Protein AF-A0A9W4IYA4-F1 (afdb_monomer_lite)

pLDDT: mean 79.07, std 20.48, range [28.55, 98.0]

Secondary structure (DSSP, 8-state):
--PPPHHHHHHH----HHHHHHHHHSHHHHHHHT-TTEEEE--GGGS--TTT-TTHIIIIIT-STTS-SEEEEEEETT---S--SSS--------TTSPPSEEEEEEE-GGGEEETTEE-HHHHHHHHHHHHHHHHHHHHHHHS-TTS--------------S--BSSEEEEEEEEEEEEETTTTEEEEEEEEEP---

Sequence (198 aa):
MLRFSFSQLVKMHKPPQNTIDYFRSTPWTREILENNGYQIIPFFSRHLNEHTGENRFFAQTVNSKTTIPHLLALQLKDLKPPGLDSRPCRFVSQNPAAPHSLICLVSLGRGLDSHPSIVHGGFQGVLFDEIMRNLILLNHNSTCESGRGDIHFTVNMNVSYASPVTTPGVFLLRSQLTKREGGSGLHKLKFWIVKTGF

Organism: NCBI:txid1612424

Radius of gyration: 16.95 Å; chains: 1; bounding box: 45×36×46 Å

Structure (mmCIF, N/CA/C/O backbone):
data_AF-A0A9W4IYA4-F1
#
_entry.id   AF-A0A9W4IYA4-F1
#
loop_
_atom_site.group_PDB
_atom_site.id
_atom_site.type_symbol
_atom_site.label_atom_id
_atom_site.label_alt_id
_atom_site.label_comp_id
_atom_site.label_asym_id
_atom_site.label_entity_id
_atom_site.label_seq_id
_atom_site.pdbx_PDB_ins_code
_atom_site.Cartn_x
_atom_site.Cartn_y
_atom_site.Cartn_z
_atom_site.occupancy
_atom_site.B_iso_or_equiv
_atom_site.auth_seq_id
_atom_site.auth_comp_id
_atom_site.auth_asym_id
_atom_site.auth_atom_id
_atom_site.pdbx_PDB_model_num
ATOM 1 N N . MET A 1 1 ? 27.214 3.847 -8.310 1.00 40.28 1 MET A N 1
ATOM 2 C CA . MET A 1 1 ? 26.012 4.081 -7.480 1.00 40.28 1 MET A CA 1
ATOM 3 C C . MET A 1 1 ? 25.380 2.719 -7.228 1.00 40.28 1 MET A C 1
ATOM 5 O O . MET A 1 1 ? 24.916 2.113 -8.186 1.00 40.28 1 MET A O 1
ATOM 9 N N . LEU A 1 2 ? 25.493 2.177 -6.011 1.00 36.59 2 LEU A N 1
ATOM 10 C CA . LEU A 1 2 ? 24.967 0.847 -5.678 1.00 36.59 2 LEU A CA 1
ATOM 11 C C . LEU A 1 2 ? 23.437 0.901 -5.753 1.00 36.59 2 LEU A C 1
ATOM 13 O O . LEU A 1 2 ? 22.792 1.574 -4.954 1.00 36.59 2 LEU A O 1
ATOM 17 N N . ARG A 1 3 ? 22.877 0.272 -6.786 1.00 52.16 3 ARG A N 1
ATOM 18 C CA . ARG A 1 3 ? 21.434 0.166 -7.003 1.00 52.16 3 ARG A CA 1
ATOM 19 C C . ARG A 1 3 ? 20.977 -1.136 -6.363 1.00 52.16 3 ARG A C 1
ATOM 21 O O . ARG A 1 3 ? 21.467 -2.193 -6.749 1.00 52.16 3 ARG A O 1
ATOM 28 N N . PHE A 1 4 ? 20.086 -1.052 -5.381 1.00 51.53 4 PHE A N 1
ATOM 29 C CA . PHE A 1 4 ? 19.493 -2.245 -4.796 1.00 51.53 4 PHE A CA 1
ATOM 30 C C . PHE A 1 4 ? 18.416 -2.777 -5.733 1.00 51.53 4 PHE A C 1
ATOM 32 O O . PHE A 1 4 ? 17.411 -2.104 -5.964 1.00 51.53 4 PHE A O 1
ATOM 39 N N . SER A 1 5 ? 18.612 -3.980 -6.268 1.00 62.28 5 SER A N 1
ATOM 40 C CA . SER A 1 5 ? 17.543 -4.663 -6.990 1.00 62.28 5 SER A CA 1
ATOM 41 C C . SER A 1 5 ? 16.422 -5.023 -6.010 1.00 62.28 5 SER A C 1
ATOM 43 O O . SER A 1 5 ? 16.652 -5.278 -4.824 1.00 62.28 5 SER A O 1
ATOM 45 N N . PHE A 1 6 ? 15.181 -5.096 -6.484 1.00 65.62 6 PHE A N 1
ATOM 46 C CA . PHE A 1 6 ? 14.065 -5.505 -5.626 1.00 65.62 6 PHE A CA 1
ATOM 47 C C . PHE A 1 6 ? 14.261 -6.932 -5.065 1.00 65.62 6 PHE A C 1
ATOM 49 O O . PHE A 1 6 ? 13.894 -7.199 -3.922 1.00 65.62 6 PHE A O 1
ATOM 56 N N . SER A 1 7 ? 14.955 -7.822 -5.788 1.00 64.81 7 SER A N 1
ATOM 57 C CA . SER A 1 7 ? 15.369 -9.132 -5.262 1.00 64.81 7 SER A CA 1
ATOM 58 C C . SER A 1 7 ? 16.347 -9.039 -4.082 1.00 64.81 7 SER A C 1
ATOM 60 O O . SER A 1 7 ? 16.256 -9.840 -3.152 1.00 64.81 7 SER A O 1
ATOM 62 N N . GLN A 1 8 ? 17.250 -8.053 -4.064 1.00 67.56 8 GLN A N 1
ATOM 63 C CA . GLN A 1 8 ? 18.087 -7.766 -2.896 1.00 67.56 8 GLN A CA 1
ATOM 64 C C . GLN A 1 8 ? 17.251 -7.195 -1.752 1.00 67.56 8 GLN A C 1
ATOM 66 O O . GLN A 1 8 ? 17.434 -7.611 -0.612 1.00 67.56 8 GLN A O 1
ATOM 71 N N . LEU A 1 9 ? 16.293 -6.304 -2.032 1.00 70.12 9 LEU A N 1
ATOM 72 C CA . LEU A 1 9 ? 15.425 -5.749 -0.993 1.00 70.12 9 LEU A CA 1
ATOM 73 C C . LEU A 1 9 ? 14.625 -6.843 -0.276 1.00 70.12 9 LEU A C 1
ATOM 75 O O . LEU A 1 9 ? 14.630 -6.867 0.953 1.00 70.12 9 LEU A O 1
ATOM 79 N N . VAL A 1 10 ? 14.017 -7.775 -1.020 1.00 72.00 10 VAL A N 1
ATOM 80 C CA . VAL A 1 10 ? 13.275 -8.917 -0.451 1.00 72.00 10 VAL A CA 1
ATOM 81 C C . VAL A 1 10 ? 14.168 -9.822 0.401 1.00 72.00 10 VAL A C 1
ATOM 83 O O . VAL A 1 10 ? 13.715 -10.357 1.408 1.00 72.00 10 VAL A O 1
ATOM 86 N N . LYS A 1 11 ? 15.446 -9.981 0.037 1.00 75.06 11 LYS A N 1
ATOM 87 C CA . LYS A 1 11 ? 16.409 -10.765 0.828 1.00 75.06 11 LYS A CA 1
ATOM 88 C C . LYS A 1 11 ? 16.873 -10.040 2.092 1.00 75.06 11 LYS A C 1
ATOM 90 O O . LYS A 1 11 ? 17.085 -10.681 3.115 1.00 75.06 11 LYS A O 1
ATOM 95 N N . MET A 1 12 ? 17.064 -8.725 2.014 1.00 78.94 12 MET A N 1
ATOM 96 C CA . MET A 1 12 ? 17.624 -7.921 3.105 1.00 78.94 12 MET A CA 1
ATOM 97 C C . MET A 1 12 ? 16.581 -7.498 4.138 1.00 78.94 12 MET A C 1
ATOM 99 O O . MET A 1 12 ? 16.919 -7.307 5.303 1.00 78.94 12 MET A O 1
ATOM 103 N N . HIS A 1 13 ? 15.325 -7.337 3.725 1.00 82.00 13 HIS A N 1
ATOM 104 C CA . HIS A 1 13 ? 14.279 -6.794 4.576 1.00 82.00 13 HIS A CA 1
ATOM 105 C C . HIS A 1 13 ? 13.181 -7.813 4.815 1.00 82.00 13 HIS A C 1
ATOM 107 O O . HIS A 1 13 ? 12.672 -8.455 3.898 1.00 82.00 13 HIS A O 1
ATOM 113 N N . LYS A 1 1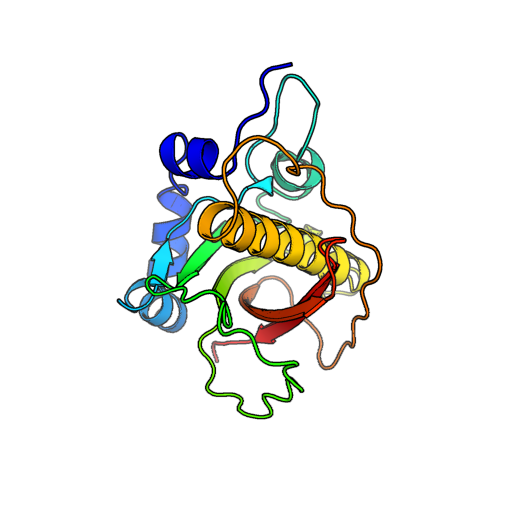4 ? 12.772 -7.913 6.077 1.00 85.69 14 LYS A N 1
ATOM 114 C CA . LYS A 1 14 ? 11.588 -8.664 6.477 1.00 85.69 14 LYS A CA 1
ATOM 115 C C . LYS A 1 14 ? 10.467 -7.685 6.800 1.00 85.69 14 LYS A C 1
ATOM 117 O O . LYS A 1 14 ? 10.742 -6.631 7.381 1.00 85.69 14 LYS A O 1
ATOM 122 N N . PRO A 1 15 ? 9.212 -8.012 6.463 1.00 88.19 15 PRO A N 1
ATOM 123 C CA . PRO A 1 15 ? 8.083 -7.220 6.920 1.00 88.19 15 PRO A CA 1
ATOM 124 C C . PRO A 1 15 ? 8.056 -7.125 8.451 1.00 88.19 15 PRO A C 1
ATOM 126 O O . PRO A 1 15 ? 8.374 -8.112 9.120 1.00 88.19 15 PRO A O 1
ATOM 129 N N . PRO A 1 16 ? 7.696 -5.963 9.025 1.00 91.94 16 PRO A N 1
ATOM 130 C CA . PRO A 1 16 ? 7.698 -5.782 10.472 1.00 91.94 16 PRO A CA 1
ATOM 131 C C . PRO A 1 16 ? 6.754 -6.762 11.179 1.00 91.94 16 PRO A C 1
ATOM 133 O O . PRO A 1 16 ? 5.574 -6.853 10.830 1.00 91.94 16 PRO A O 1
ATOM 136 N N . GLN A 1 17 ? 7.246 -7.456 12.211 1.00 94.69 17 GLN A N 1
ATOM 137 C CA . GLN A 1 17 ? 6.458 -8.463 12.933 1.00 94.69 17 GLN A CA 1
ATOM 138 C C . GLN A 1 17 ? 5.194 -7.863 13.564 1.00 94.69 17 GLN A C 1
ATOM 140 O O . GLN A 1 17 ? 4.117 -8.431 13.431 1.00 94.69 17 GLN A O 1
ATOM 145 N N . ASN A 1 18 ? 5.289 -6.654 14.125 1.00 96.19 18 ASN A N 1
ATOM 146 C CA . ASN A 1 18 ? 4.138 -5.934 14.679 1.00 96.19 18 ASN A CA 1
ATOM 147 C C . ASN A 1 18 ? 3.019 -5.681 13.647 1.00 96.19 18 ASN A C 1
ATOM 149 O O . ASN A 1 18 ? 1.848 -5.622 14.006 1.00 96.19 18 ASN A O 1
ATOM 153 N N . THR A 1 19 ? 3.364 -5.536 12.367 1.00 96.94 19 THR A N 1
ATOM 154 C CA . THR A 1 19 ? 2.406 -5.339 11.274 1.00 96.94 19 THR A CA 1
ATOM 155 C C . THR A 1 19 ? 1.745 -6.656 10.888 1.00 96.94 19 THR A C 1
ATOM 157 O O . THR A 1 19 ? 0.540 -6.687 10.645 1.00 96.94 19 THR A O 1
ATOM 160 N N . ILE A 1 20 ? 2.507 -7.752 10.887 1.00 96.94 20 ILE A N 1
ATOM 161 C CA . ILE A 1 20 ? 1.961 -9.101 10.704 1.00 96.94 20 ILE A CA 1
ATOM 162 C C . ILE A 1 20 ? 0.988 -9.425 11.843 1.00 96.94 20 ILE A C 1
ATOM 164 O O . ILE A 1 20 ? -0.131 -9.858 11.580 1.00 96.94 20 ILE A O 1
ATOM 168 N N . ASP A 1 21 ? 1.377 -9.170 13.091 1.00 97.62 21 ASP A N 1
ATOM 169 C CA . ASP A 1 21 ? 0.552 -9.455 14.267 1.00 97.62 21 ASP A CA 1
ATOM 170 C C . ASP A 1 21 ? -0.724 -8.601 14.281 1.00 97.62 21 ASP A C 1
ATOM 172 O O . ASP A 1 21 ? -1.811 -9.125 14.533 1.00 97.62 21 ASP A O 1
ATOM 176 N N . TYR A 1 22 ? -0.622 -7.318 13.908 1.00 97.19 22 TYR A N 1
ATOM 177 C CA . TYR A 1 22 ? -1.778 -6.437 13.732 1.00 97.19 22 TYR A CA 1
ATOM 178 C C . TYR A 1 22 ? -2.798 -7.032 12.752 1.00 97.19 22 TYR A C 1
ATOM 180 O O . TYR A 1 22 ? -3.966 -7.198 13.104 1.00 97.19 22 TYR A O 1
ATOM 188 N N . PHE A 1 23 ? -2.371 -7.434 11.552 1.00 96.69 23 PHE A N 1
ATOM 189 C CA . PHE A 1 23 ? -3.278 -8.039 10.572 1.00 96.69 23 PHE A CA 1
ATOM 190 C C . PHE A 1 23 ? -3.685 -9.479 10.925 1.00 96.69 23 PHE A C 1
ATOM 192 O O . PHE A 1 23 ? -4.718 -9.949 10.468 1.00 96.69 23 PHE A O 1
ATOM 199 N N . ARG A 1 24 ? -2.953 -10.198 11.776 1.00 96.81 24 ARG A N 1
ATOM 200 C CA . ARG A 1 24 ? -3.392 -11.512 12.278 1.00 96.81 24 ARG A CA 1
ATOM 201 C C . ARG A 1 24 ? -4.473 -11.394 13.360 1.00 96.81 24 ARG A C 1
ATOM 203 O O . ARG A 1 24 ? -5.240 -12.337 13.578 1.00 96.81 24 ARG A O 1
ATOM 210 N N . SER A 1 25 ? -4.554 -10.248 14.038 1.00 96.19 25 SER A N 1
ATOM 211 C CA . SER A 1 25 ? -5.517 -10.016 15.122 1.00 96.19 25 SER A CA 1
ATOM 212 C C . SER A 1 25 ? -6.975 -9.941 14.648 1.00 96.19 25 SER A C 1
ATOM 214 O O . SER A 1 25 ? -7.875 -10.310 15.397 1.00 96.19 25 SER A O 1
ATOM 216 N N . THR A 1 26 ? -7.216 -9.539 13.396 1.00 92.81 26 THR A N 1
ATOM 217 C CA . THR A 1 26 ? -8.563 -9.415 12.818 1.00 92.81 26 THR A CA 1
ATOM 218 C C . THR A 1 26 ? -8.908 -10.655 11.969 1.00 92.81 26 THR A C 1
ATOM 220 O O . THR A 1 26 ? -8.075 -11.071 11.163 1.00 92.81 26 THR A O 1
ATOM 223 N N . PRO A 1 27 ? -10.102 -11.275 12.114 1.00 94.25 27 PRO A N 1
ATOM 224 C CA . PRO A 1 27 ? -10.419 -12.546 11.446 1.00 94.25 27 PRO A CA 1
ATOM 225 C C . PRO A 1 27 ? -10.281 -12.521 9.917 1.00 94.25 27 PRO A C 1
ATOM 227 O O . PRO A 1 27 ? -9.552 -13.333 9.355 1.00 94.25 27 PRO A O 1
ATOM 230 N N . TRP A 1 28 ? -10.897 -11.549 9.238 1.00 93.38 28 TRP A N 1
ATOM 231 C CA . TRP A 1 28 ? -10.889 -11.512 7.770 1.00 93.38 28 TRP A CA 1
ATOM 232 C C . TRP A 1 28 ? -9.494 -11.232 7.186 1.00 93.38 28 TRP A C 1
ATOM 234 O O . TRP A 1 28 ? -9.152 -11.719 6.111 1.00 93.38 28 TRP A O 1
ATOM 244 N N . THR A 1 29 ? -8.654 -10.454 7.879 1.00 94.69 29 THR A N 1
ATOM 245 C CA . THR A 1 29 ? -7.264 -10.233 7.456 1.00 94.69 29 THR A CA 1
ATOM 246 C C . THR A 1 29 ? -6.410 -11.462 7.727 1.00 94.69 29 THR A C 1
ATOM 248 O O . THR A 1 29 ? -5.555 -11.782 6.906 1.00 94.69 29 THR A O 1
ATOM 251 N N . ARG A 1 30 ? -6.658 -12.185 8.828 1.00 95.31 30 ARG A N 1
ATOM 252 C CA . ARG A 1 30 ? -5.989 -13.455 9.139 1.00 95.31 30 ARG A CA 1
ATOM 253 C C . ARG A 1 30 ? -6.210 -14.488 8.039 1.00 95.31 30 ARG A C 1
ATOM 255 O O . ARG A 1 30 ? -5.233 -15.075 7.593 1.00 95.31 30 ARG A O 1
ATOM 262 N N . GLU A 1 31 ? -7.436 -14.636 7.543 1.00 93.06 31 GLU A N 1
ATOM 263 C CA . GLU A 1 31 ? -7.746 -15.541 6.424 1.00 93.06 31 GLU A CA 1
ATOM 264 C C . GLU A 1 31 ? -6.912 -15.229 5.171 1.00 93.06 31 GLU A C 1
ATOM 266 O O . GLU A 1 31 ? -6.470 -16.130 4.459 1.00 93.06 31 GLU A O 1
ATOM 271 N N . ILE A 1 32 ? -6.641 -13.946 4.913 1.00 92.56 32 ILE A N 1
ATOM 272 C CA . ILE A 1 32 ? -5.776 -13.519 3.808 1.00 92.56 32 ILE A CA 1
ATOM 273 C C . ILE A 1 32 ? -4.311 -13.882 4.086 1.00 92.56 32 ILE A C 1
ATOM 275 O O . ILE A 1 32 ? -3.620 -14.327 3.171 1.00 92.56 32 ILE A O 1
ATOM 279 N N . LEU A 1 33 ? -3.833 -13.706 5.324 1.00 93.25 33 LEU A N 1
ATOM 280 C CA . LEU A 1 33 ? -2.460 -14.054 5.714 1.00 93.25 33 LEU A CA 1
ATOM 281 C C . LEU A 1 33 ? -2.197 -15.564 5.693 1.00 93.25 33 LEU A C 1
ATOM 283 O O . LEU A 1 33 ? -1.085 -15.984 5.385 1.00 93.25 33 LEU A O 1
ATOM 287 N N . GLU A 1 34 ? -3.197 -16.364 6.050 1.00 92.25 34 GLU A N 1
ATOM 288 C CA . GLU A 1 34 ? -3.119 -17.828 6.115 1.00 92.25 34 GLU A CA 1
ATOM 289 C C . GLU A 1 34 ? -3.364 -18.489 4.750 1.00 92.25 34 GLU A C 1
ATOM 291 O O . GLU A 1 34 ? -3.202 -19.700 4.593 1.00 92.25 34 GLU A O 1
ATOM 296 N N . ASN A 1 35 ? -3.705 -17.702 3.725 1.00 89.69 35 ASN A N 1
ATOM 297 C CA . ASN A 1 35 ? -3.863 -18.204 2.372 1.00 89.69 35 ASN A CA 1
ATOM 298 C C . ASN A 1 35 ? -2.511 -18.643 1.786 1.00 89.69 35 ASN A C 1
ATOM 300 O O . ASN A 1 35 ? -1.691 -17.827 1.359 1.00 89.69 35 ASN A O 1
ATOM 304 N N . ASN A 1 36 ? -2.323 -19.960 1.677 1.00 87.62 36 ASN A N 1
ATOM 305 C CA . ASN A 1 36 ? -1.096 -20.571 1.166 1.00 87.62 36 ASN A CA 1
ATOM 306 C C . ASN A 1 36 ? -0.736 -20.199 -0.281 1.00 87.62 36 ASN A C 1
ATOM 308 O O . ASN A 1 36 ? 0.415 -20.415 -0.665 1.00 87.62 36 ASN A O 1
ATOM 312 N N . GLY A 1 37 ? -1.657 -19.632 -1.066 1.00 87.81 37 GLY A N 1
ATOM 313 C CA . GLY A 1 37 ? -1.378 -19.127 -2.413 1.00 87.81 37 GLY A CA 1
ATOM 314 C C . GLY A 1 37 ? -0.517 -17.862 -2.429 1.00 87.81 37 GLY A C 1
ATOM 315 O O . GLY A 1 37 ? 0.084 -17.546 -3.456 1.00 87.81 37 GLY A O 1
ATOM 316 N N . TYR A 1 38 ? -0.409 -17.161 -1.298 1.00 90.19 38 TYR A N 1
ATOM 317 C CA . TYR A 1 38 ? 0.364 -15.934 -1.178 1.00 90.19 38 TYR A CA 1
ATOM 318 C C . TYR A 1 38 ? 1.575 -16.093 -0.253 1.00 90.19 38 TYR A C 1
ATOM 320 O O . TYR A 1 38 ? 1.595 -16.906 0.670 1.00 90.19 38 TYR A O 1
ATOM 328 N N . GLN A 1 39 ? 2.607 -15.295 -0.511 1.00 90.12 39 GLN A N 1
ATOM 329 C CA . GLN A 1 39 ? 3.757 -15.105 0.364 1.00 90.12 39 GLN A CA 1
ATOM 330 C C . GLN A 1 39 ? 3.880 -13.639 0.769 1.00 90.12 39 GLN A C 1
ATOM 332 O O . GLN A 1 39 ? 3.695 -12.732 -0.042 1.00 90.12 39 GLN A O 1
ATOM 337 N N . ILE A 1 40 ? 4.202 -13.416 2.038 1.00 92.94 40 ILE A N 1
ATOM 338 C CA . ILE A 1 40 ? 4.417 -12.086 2.599 1.00 92.94 40 ILE A CA 1
ATOM 339 C C . ILE A 1 40 ? 5.764 -11.543 2.106 1.00 92.94 40 ILE A C 1
ATOM 341 O O . ILE A 1 40 ? 6.786 -12.221 2.213 1.00 92.94 40 ILE A O 1
ATOM 345 N N . ILE A 1 41 ? 5.767 -10.312 1.596 1.00 90.12 41 ILE A N 1
ATOM 346 C CA . ILE A 1 41 ? 6.963 -9.632 1.082 1.00 90.12 41 ILE A CA 1
ATOM 347 C C . ILE A 1 41 ? 7.090 -8.219 1.670 1.00 90.12 41 ILE A C 1
ATOM 349 O O . ILE A 1 41 ? 6.081 -7.602 2.032 1.00 90.12 41 ILE A O 1
ATOM 353 N N . PRO A 1 42 ? 8.314 -7.674 1.782 1.00 89.12 42 PRO A N 1
ATOM 354 C CA . PRO A 1 42 ? 8.499 -6.268 2.122 1.00 89.12 42 PRO A CA 1
ATOM 355 C C . PRO A 1 42 ? 7.901 -5.360 1.046 1.00 89.12 42 PRO A C 1
ATOM 357 O O . PRO A 1 42 ? 7.984 -5.641 -0.150 1.00 89.12 42 PRO A O 1
ATOM 360 N N . PHE A 1 43 ? 7.301 -4.254 1.485 1.00 90.94 43 PHE A N 1
ATOM 361 C CA . PHE A 1 43 ? 6.810 -3.219 0.584 1.00 90.94 43 PHE A CA 1
ATOM 362 C C . PHE A 1 43 ? 7.949 -2.257 0.274 1.00 90.94 43 PHE A C 1
ATOM 364 O O . PHE A 1 43 ? 8.425 -1.560 1.171 1.00 90.94 43 PHE A O 1
ATOM 371 N N . PHE A 1 44 ? 8.378 -2.211 -0.986 1.00 87.62 44 PHE A N 1
ATOM 372 C CA . PHE A 1 44 ? 9.598 -1.527 -1.418 1.00 87.62 44 PHE A CA 1
ATOM 373 C C . PHE A 1 44 ? 9.685 -0.092 -0.875 1.00 87.62 44 PHE A C 1
ATOM 375 O O . PHE A 1 44 ? 10.690 0.304 -0.288 1.00 87.62 44 PHE A O 1
ATOM 382 N N . SER A 1 45 ? 8.589 0.656 -0.983 1.00 90.56 45 SER A N 1
ATOM 383 C CA . SER A 1 45 ? 8.528 2.083 -0.657 1.00 90.56 45 SER A CA 1
ATOM 384 C C . SER A 1 45 ? 8.543 2.382 0.847 1.00 90.56 45 SER A C 1
ATOM 386 O O . SER A 1 45 ? 8.605 3.540 1.246 1.00 90.56 45 SER A O 1
ATOM 388 N N . ARG A 1 46 ? 8.521 1.358 1.713 1.00 93.06 46 ARG A N 1
ATOM 389 C CA . ARG A 1 46 ? 8.744 1.521 3.161 1.00 93.06 46 ARG A CA 1
ATOM 390 C C . ARG A 1 46 ? 10.222 1.566 3.548 1.00 93.06 46 ARG A C 1
ATOM 392 O O . ARG A 1 46 ? 10.522 1.797 4.715 1.00 93.06 46 ARG A O 1
ATOM 399 N N . HIS A 1 47 ? 11.133 1.371 2.599 1.00 89.75 47 HIS A N 1
ATOM 400 C CA . HIS A 1 47 ? 12.570 1.335 2.846 1.00 89.75 47 HIS A CA 1
ATOM 401 C C . HIS A 1 47 ? 13.243 2.542 2.191 1.00 89.75 47 HIS A C 1
ATOM 403 O O . HIS A 1 47 ? 13.363 2.604 0.967 1.00 89.75 47 HIS A O 1
ATOM 409 N N . LEU A 1 48 ? 13.651 3.515 3.009 1.00 89.31 48 LEU A N 1
ATOM 410 C CA . LEU A 1 48 ? 14.371 4.701 2.552 1.00 89.31 48 LEU A CA 1
ATOM 411 C C . LEU A 1 48 ? 15.728 4.295 1.971 1.00 89.31 48 LEU A C 1
ATOM 413 O O . LEU A 1 48 ? 16.505 3.589 2.612 1.00 89.31 48 LEU A O 1
ATOM 417 N N . ASN A 1 49 ? 16.033 4.782 0.773 1.00 85.56 49 ASN A N 1
ATOM 418 C CA . ASN A 1 49 ? 17.403 4.770 0.288 1.00 85.56 49 ASN A CA 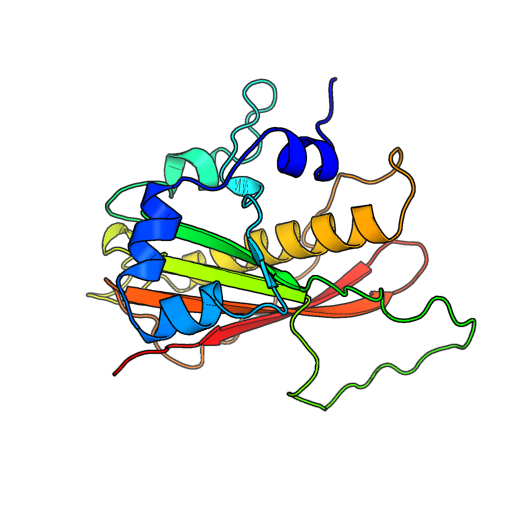1
ATOM 419 C C . ASN A 1 49 ? 18.141 5.978 0.878 1.00 85.56 49 ASN A C 1
ATOM 421 O O . ASN A 1 49 ? 17.961 7.100 0.410 1.00 85.56 49 ASN A O 1
ATOM 425 N N . GLU A 1 50 ? 18.975 5.758 1.894 1.00 86.25 50 GLU A N 1
ATOM 426 C CA . GLU A 1 50 ? 19.704 6.834 2.588 1.00 86.25 50 GLU A CA 1
ATOM 427 C C . GLU A 1 50 ? 20.668 7.608 1.673 1.00 86.25 50 GLU A C 1
ATOM 429 O O . GLU A 1 50 ? 20.993 8.762 1.937 1.00 86.25 50 GLU A O 1
ATOM 434 N N . HIS A 1 51 ? 21.110 7.006 0.565 1.00 84.44 51 HIS A N 1
ATOM 435 C CA . HIS A 1 51 ? 22.036 7.651 -0.365 1.00 84.44 51 HIS A CA 1
ATOM 436 C C . HIS A 1 51 ? 21.337 8.550 -1.387 1.00 84.44 51 HIS A C 1
ATOM 438 O O . HIS A 1 51 ? 21.885 9.584 -1.760 1.00 84.44 51 HIS A O 1
ATOM 444 N N . THR A 1 52 ? 20.158 8.157 -1.875 1.00 83.69 52 THR A N 1
ATOM 445 C CA . THR A 1 52 ? 19.438 8.894 -2.933 1.00 83.69 52 THR A CA 1
ATOM 446 C C . THR A 1 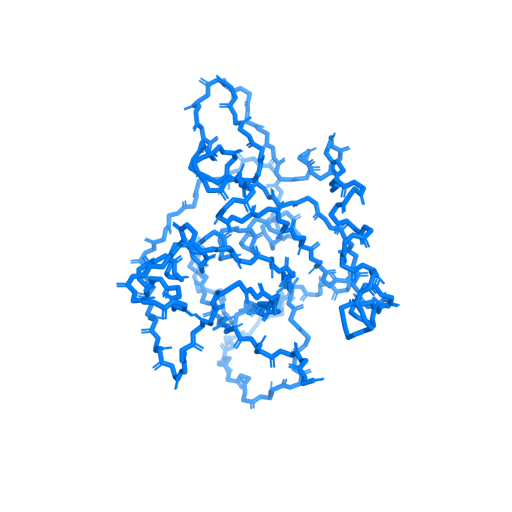52 ? 18.220 9.658 -2.422 1.00 83.69 52 THR A C 1
ATOM 448 O O . THR A 1 52 ? 17.701 10.521 -3.124 1.00 83.69 52 THR A O 1
ATOM 451 N N . GLY A 1 53 ? 17.732 9.334 -1.224 1.00 86.19 53 GLY A N 1
ATOM 452 C CA . GLY A 1 53 ? 16.456 9.817 -0.703 1.00 86.19 53 GLY A CA 1
ATOM 453 C C . GLY A 1 53 ? 15.225 9.148 -1.326 1.00 86.19 53 GLY A C 1
ATOM 454 O O . GLY A 1 53 ? 14.104 9.556 -1.017 1.00 86.19 53 GLY A O 1
ATOM 455 N N . GLU A 1 54 ? 15.398 8.137 -2.185 1.00 85.62 54 GLU A N 1
ATOM 456 C CA . GLU A 1 54 ? 14.285 7.391 -2.783 1.00 85.62 54 GLU A CA 1
ATOM 457 C C . GLU A 1 54 ? 13.392 6.781 -1.689 1.00 85.62 54 GLU A C 1
ATOM 459 O O . GLU A 1 54 ? 13.874 6.358 -0.638 1.00 85.62 54 GLU A O 1
ATOM 464 N N . ASN A 1 55 ? 12.080 6.743 -1.943 1.00 89.88 55 ASN A N 1
ATOM 465 C CA . ASN A 1 55 ? 11.034 6.252 -1.038 1.00 89.88 55 ASN A CA 1
ATOM 466 C C . ASN A 1 55 ? 10.757 7.099 0.215 1.00 89.88 55 ASN A C 1
ATOM 468 O O . ASN A 1 55 ? 9.907 6.714 1.016 1.00 89.88 55 ASN A O 1
ATOM 472 N N . ARG A 1 56 ? 11.399 8.263 0.400 1.00 94.62 56 ARG A N 1
ATOM 473 C CA . ARG A 1 56 ? 11.214 9.108 1.599 1.00 94.62 56 ARG A CA 1
ATOM 474 C C . ARG A 1 56 ? 9.748 9.360 1.961 1.00 94.62 56 ARG A C 1
ATOM 476 O O . ARG A 1 56 ? 9.388 9.276 3.133 1.00 94.62 56 ARG A O 1
ATOM 483 N N . PHE A 1 57 ? 8.901 9.615 0.967 1.00 96.12 57 PHE A N 1
ATOM 484 C CA . PHE A 1 57 ? 7.485 9.888 1.196 1.00 96.12 57 PHE A CA 1
ATOM 485 C C . PHE A 1 57 ? 6.767 8.718 1.904 1.00 96.12 57 PHE A C 1
ATOM 487 O O . PHE A 1 57 ? 6.149 8.922 2.948 1.00 96.12 57 PHE A O 1
ATOM 494 N N . PHE A 1 58 ? 6.910 7.477 1.422 1.00 95.81 58 PHE A N 1
ATOM 495 C CA . PHE A 1 58 ? 6.278 6.304 2.051 1.00 95.81 58 PHE A CA 1
ATOM 496 C C . PHE A 1 58 ? 7.036 5.750 3.253 1.00 95.81 58 PHE A C 1
ATOM 498 O O . PHE A 1 58 ? 6.404 5.180 4.144 1.00 95.81 58 PHE A O 1
ATOM 505 N N . ALA A 1 59 ? 8.357 5.905 3.296 1.00 95.12 59 ALA A N 1
ATOM 506 C CA . ALA A 1 59 ? 9.182 5.436 4.401 1.00 95.12 59 ALA A CA 1
ATOM 507 C C . ALA A 1 59 ? 9.034 6.317 5.650 1.00 95.12 59 ALA A C 1
ATOM 509 O O . ALA A 1 59 ? 9.150 5.806 6.764 1.00 95.12 59 ALA A O 1
ATOM 510 N N . GLN A 1 60 ? 8.751 7.615 5.475 1.00 95.88 60 GLN A N 1
ATOM 511 C CA . GLN A 1 60 ? 8.708 8.595 6.563 1.00 95.88 60 GLN A CA 1
ATOM 512 C C . GLN A 1 60 ? 7.394 9.384 6.596 1.00 95.88 60 GLN A C 1
ATOM 514 O O . GLN A 1 60 ? 6.647 9.269 7.565 1.00 95.88 60 GLN A O 1
ATOM 519 N N . THR A 1 61 ? 7.081 10.159 5.551 1.00 97.19 61 THR A N 1
ATOM 520 C CA . THR A 1 61 ? 5.977 11.143 5.576 1.00 97.19 61 THR A CA 1
ATOM 521 C C . THR A 1 61 ? 4.623 10.514 5.891 1.00 97.19 61 THR A C 1
ATOM 523 O O . THR A 1 61 ? 3.884 11.036 6.721 1.00 97.19 61 THR A O 1
ATOM 526 N N . VAL A 1 62 ? 4.312 9.373 5.272 1.00 97.50 62 VAL A N 1
ATOM 527 C CA . VAL A 1 62 ? 3.045 8.653 5.497 1.00 97.50 62 VAL A CA 1
ATOM 528 C C . VAL A 1 62 ? 3.240 7.340 6.256 1.00 97.50 62 VAL A C 1
ATOM 530 O O . VAL A 1 62 ? 2.438 6.412 6.164 1.00 97.50 62 VAL A O 1
ATOM 533 N N . ASN A 1 63 ? 4.331 7.242 7.018 1.00 97.19 63 ASN A N 1
ATOM 534 C CA . ASN A 1 63 ? 4.639 6.119 7.901 1.00 97.19 63 ASN A CA 1
ATOM 535 C C . ASN A 1 63 ? 4.505 6.524 9.367 1.00 97.19 63 ASN A C 1
ATOM 537 O O . ASN A 1 63 ? 5.472 6.533 10.128 1.00 97.19 63 ASN A O 1
ATOM 541 N N . SER A 1 64 ? 3.298 6.918 9.761 1.00 97.31 64 SER A N 1
ATOM 542 C CA . SER A 1 64 ? 3.023 7.374 11.119 1.00 97.31 64 SER A CA 1
ATOM 543 C C . SER A 1 64 ? 1.804 6.681 11.713 1.00 97.31 64 SER A C 1
ATOM 545 O O . SER A 1 64 ? 0.958 6.137 11.002 1.00 97.31 64 SER A O 1
ATOM 547 N N . LYS A 1 65 ? 1.667 6.780 13.041 1.00 97.06 65 LYS A N 1
ATOM 548 C CA . LYS A 1 65 ? 0.491 6.292 13.780 1.00 97.06 65 LYS A CA 1
ATOM 549 C C . LYS A 1 65 ? -0.826 6.909 13.298 1.00 97.06 65 LYS A C 1
ATOM 551 O O . LYS A 1 65 ? -1.877 6.308 13.476 1.00 97.06 65 LYS A O 1
ATOM 556 N N . THR A 1 66 ? -0.772 8.106 12.716 1.00 97.31 66 THR A N 1
ATOM 557 C CA . THR A 1 66 ? -1.951 8.845 12.254 1.00 97.31 66 THR A CA 1
ATOM 558 C C . THR A 1 66 ? -2.207 8.698 10.757 1.00 97.31 66 THR A C 1
ATOM 560 O O . THR A 1 66 ? -3.308 9.020 10.331 1.00 97.31 66 THR A O 1
ATOM 563 N N . THR A 1 67 ? -1.248 8.207 9.964 1.00 97.94 67 THR A N 1
ATOM 564 C CA . THR A 1 67 ? -1.375 8.062 8.502 1.00 97.94 67 THR A CA 1
ATOM 565 C C . THR A 1 67 ? -1.518 6.597 8.107 1.00 97.94 67 THR A C 1
ATOM 567 O O . THR A 1 67 ? -2.613 6.057 8.214 1.00 97.94 67 THR A O 1
ATOM 570 N N . ILE A 1 68 ?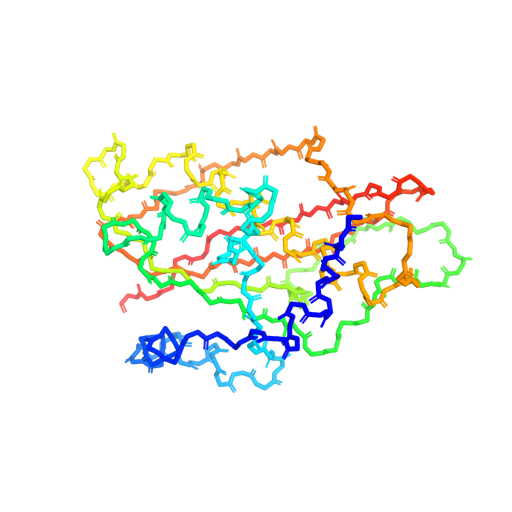 -0.441 5.931 7.689 1.00 98.00 68 ILE A N 1
ATOM 571 C CA . ILE A 1 68 ? -0.428 4.493 7.432 1.00 98.00 68 ILE A CA 1
ATOM 572 C C . ILE A 1 68 ? 0.427 3.802 8.507 1.00 98.00 68 ILE A C 1
ATOM 574 O O . ILE A 1 68 ? 1.620 3.593 8.277 1.00 98.00 68 ILE A O 1
ATOM 578 N N . PRO A 1 69 ? -0.130 3.418 9.669 1.00 97.06 69 PRO A N 1
ATOM 579 C CA . PRO A 1 69 ? 0.630 2.709 10.701 1.00 97.06 69 PRO A CA 1
ATOM 580 C C . PRO A 1 69 ? 1.052 1.296 10.283 1.00 97.06 69 PRO A C 1
ATOM 582 O O . PRO A 1 69 ? 2.123 0.833 10.668 1.00 97.06 69 PRO A O 1
ATOM 585 N N . HIS A 1 70 ? 0.223 0.610 9.491 1.00 97.38 70 HIS A N 1
ATOM 586 C CA . HIS A 1 70 ? 0.443 -0.778 9.087 1.00 97.38 70 HIS A CA 1
ATOM 587 C C . HIS A 1 70 ? 0.193 -0.945 7.594 1.00 97.38 70 HIS A C 1
ATOM 589 O O . HIS A 1 70 ? -0.852 -0.546 7.081 1.00 97.38 70 HIS A O 1
ATOM 595 N N . LEU A 1 71 ? 1.161 -1.538 6.896 1.00 96.88 71 LEU A N 1
ATOM 596 C CA . LEU A 1 71 ? 1.058 -1.863 5.479 1.00 96.88 71 LEU A CA 1
ATOM 597 C C . LEU A 1 71 ? 1.845 -3.141 5.195 1.00 96.88 71 LEU A C 1
ATOM 599 O O . LEU A 1 71 ? 3.029 -3.220 5.519 1.00 96.88 71 LEU A O 1
ATOM 603 N N . LEU A 1 72 ? 1.181 -4.129 4.605 1.00 95.50 72 LEU A N 1
ATOM 604 C CA . LEU A 1 72 ? 1.747 -5.444 4.332 1.00 95.50 72 LEU A CA 1
ATOM 605 C C . LEU A 1 72 ? 1.425 -5.864 2.902 1.00 95.50 72 LEU A C 1
ATOM 607 O O . LEU A 1 72 ? 0.263 -5.847 2.505 1.00 95.50 72 LEU A O 1
ATOM 611 N N . ALA A 1 73 ? 2.444 -6.263 2.145 1.00 94.50 73 ALA A N 1
ATOM 612 C CA . ALA A 1 73 ? 2.283 -6.791 0.799 1.00 94.50 73 ALA A CA 1
ATOM 613 C C . ALA A 1 73 ? 2.325 -8.318 0.796 1.00 94.50 73 ALA A C 1
ATOM 615 O O . ALA A 1 73 ? 3.137 -8.936 1.486 1.00 94.50 73 ALA A O 1
ATOM 616 N N . LEU A 1 74 ? 1.462 -8.912 -0.024 1.00 92.81 74 LEU A N 1
ATOM 617 C CA . LEU A 1 74 ? 1.428 -10.339 -0.276 1.00 92.81 74 LEU A CA 1
ATOM 618 C C . LEU A 1 74 ? 1.475 -10.598 -1.783 1.00 92.81 74 LEU A C 1
ATOM 620 O O . LEU A 1 74 ? 0.629 -10.124 -2.544 1.00 92.81 74 LEU A O 1
ATOM 624 N N . GLN A 1 75 ? 2.479 -11.354 -2.206 1.00 89.62 75 GLN A N 1
ATOM 625 C CA . GLN A 1 75 ? 2.705 -11.757 -3.588 1.00 89.62 75 GLN A CA 1
ATOM 626 C C . GLN A 1 75 ? 2.124 -13.148 -3.816 1.00 89.62 75 GLN A C 1
ATOM 628 O O . GLN A 1 75 ? 2.287 -14.027 -2.974 1.00 89.62 75 GLN A O 1
ATOM 633 N N . LEU A 1 76 ? 1.490 -13.377 -4.961 1.00 87.38 76 LEU A N 1
ATOM 634 C CA . LEU A 1 76 ? 1.103 -14.728 -5.367 1.00 87.38 76 LEU A CA 1
ATOM 635 C C . LEU A 1 76 ? 2.362 -15.599 -5.568 1.00 87.38 76 LEU A C 1
ATOM 637 O O . LEU A 1 76 ? 3.300 -15.156 -6.224 1.00 87.38 76 LEU A O 1
ATOM 641 N N . LYS A 1 77 ? 2.412 -16.820 -5.021 1.00 81.06 77 LYS A N 1
ATOM 642 C CA . LYS A 1 77 ? 3.608 -17.685 -5.120 1.00 81.06 77 LYS A CA 1
ATOM 643 C C . LYS A 1 77 ? 3.882 -18.158 -6.553 1.00 81.06 77 LYS A C 1
ATOM 645 O O . LYS A 1 77 ? 5.015 -18.083 -7.014 1.00 81.06 77 LYS A O 1
ATOM 650 N N . ASP A 1 78 ? 2.839 -18.556 -7.278 1.00 68.56 78 ASP A N 1
ATOM 651 C CA . ASP A 1 78 ? 2.943 -19.088 -8.642 1.00 68.56 78 ASP A CA 1
ATOM 652 C C . ASP A 1 78 ? 2.708 -18.002 -9.700 1.00 68.56 78 ASP A C 1
ATOM 654 O O . ASP A 1 78 ? 1.828 -18.122 -10.558 1.00 68.56 78 ASP A O 1
ATOM 658 N N . LEU A 1 79 ? 3.472 -16.905 -9.648 1.00 60.41 79 LEU A N 1
ATOM 659 C CA . LEU A 1 79 ? 3.465 -15.918 -10.731 1.00 60.41 79 LEU A CA 1
ATOM 660 C C . 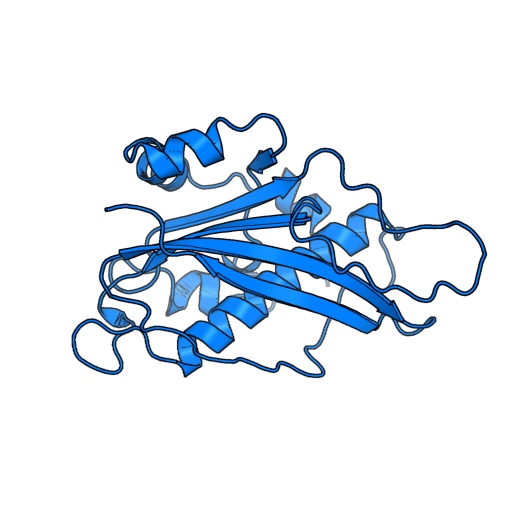LEU A 1 79 ? 4.002 -16.559 -12.015 1.00 60.41 79 LEU A C 1
ATOM 662 O O . LEU A 1 79 ? 5.188 -16.479 -12.319 1.00 60.41 79 LEU A O 1
ATOM 666 N N . LYS A 1 80 ? 3.121 -17.165 -12.812 1.00 49.66 80 LYS A N 1
ATOM 667 C CA . LYS A 1 80 ? 3.409 -17.397 -14.225 1.00 49.66 80 LYS A CA 1
ATOM 668 C C . LYS A 1 80 ? 3.338 -16.032 -14.910 1.00 49.66 80 LYS A C 1
ATOM 670 O O . LYS A 1 80 ? 2.251 -15.445 -14.935 1.00 49.66 80 LYS A O 1
ATOM 675 N N . PRO A 1 81 ? 4.448 -15.486 -15.438 1.00 42.84 81 PRO A N 1
ATOM 676 C CA . PRO A 1 81 ? 4.355 -14.283 -16.245 1.00 42.84 81 PRO A CA 1
ATOM 677 C C . PRO A 1 81 ? 3.391 -14.553 -17.409 1.00 42.84 81 PRO A C 1
ATOM 679 O O . PRO A 1 81 ? 3.404 -15.659 -17.959 1.00 42.84 81 PRO A O 1
ATOM 682 N N . PRO A 1 82 ? 2.519 -13.601 -17.779 1.00 41.62 82 PRO A N 1
ATOM 683 C CA . PRO A 1 82 ? 1.616 -13.799 -18.901 1.00 41.62 82 PRO A CA 1
ATOM 684 C C . PRO A 1 82 ? 2.422 -13.997 -20.195 1.00 41.62 82 PRO A C 1
ATOM 686 O O . PRO A 1 82 ? 2.918 -13.032 -20.765 1.00 41.62 82 PRO A O 1
ATOM 689 N N . GLY A 1 83 ? 2.536 -15.264 -20.610 1.00 40.09 83 GLY A N 1
ATOM 690 C CA . GLY A 1 83 ? 2.856 -15.766 -21.948 1.00 40.09 83 GLY A CA 1
ATOM 691 C C . GLY A 1 83 ? 4.156 -15.277 -22.586 1.00 40.09 83 GLY A C 1
ATOM 692 O O . GLY A 1 83 ? 4.175 -14.231 -23.225 1.00 40.09 83 GLY A O 1
ATOM 693 N N . LEU A 1 84 ? 5.190 -16.122 -22.552 1.00 38.41 84 LEU A N 1
ATOM 694 C CA . LEU A 1 84 ? 6.282 -16.117 -23.535 1.00 38.41 84 LEU A CA 1
ATOM 695 C C . LEU A 1 84 ? 5.945 -17.002 -24.754 1.00 38.41 84 LEU A C 1
ATOM 697 O O . LEU A 1 84 ? 6.842 -17.477 -25.440 1.00 38.41 84 LEU A O 1
ATOM 701 N N . ASP A 1 85 ? 4.658 -17.233 -25.029 1.00 36.34 85 ASP A N 1
ATOM 702 C CA . ASP A 1 85 ? 4.228 -17.968 -26.216 1.00 36.34 85 ASP A CA 1
ATOM 703 C C . ASP A 1 85 ? 4.061 -16.989 -27.377 1.00 36.34 85 ASP A C 1
ATOM 705 O O . ASP A 1 85 ? 3.252 -16.059 -27.339 1.00 36.34 85 ASP A O 1
ATOM 709 N N . SER A 1 86 ? 4.873 -17.197 -28.409 1.00 33.91 86 SER A N 1
ATOM 710 C CA . SER A 1 86 ? 5.034 -16.370 -29.603 1.00 33.91 86 SER A CA 1
ATOM 711 C C . SER A 1 86 ? 3.772 -16.308 -30.477 1.00 33.91 86 SER A C 1
ATOM 713 O O . SER A 1 86 ? 3.746 -16.840 -31.584 1.00 33.91 86 SER A O 1
ATOM 715 N N . ARG A 1 87 ? 2.701 -15.658 -30.012 1.00 30.77 87 ARG A N 1
ATOM 716 C CA . ARG A 1 87 ? 1.543 -15.287 -30.842 1.00 30.77 87 ARG A CA 1
ATOM 717 C C . ARG A 1 87 ? 1.062 -13.876 -30.481 1.00 30.77 87 ARG A C 1
ATOM 719 O O . ARG A 1 87 ? 1.149 -13.486 -29.318 1.00 30.77 87 ARG A O 1
ATOM 726 N N . PRO A 1 88 ? 0.569 -13.079 -31.450 1.00 32.03 88 PRO A N 1
ATOM 727 C CA . PRO A 1 88 ? 0.112 -11.716 -31.195 1.00 32.03 88 PRO A CA 1
ATOM 728 C C . PRO A 1 88 ? -1.183 -11.761 -30.373 1.00 32.03 88 PRO A C 1
ATOM 730 O O . PRO A 1 88 ? -2.289 -11.879 -30.899 1.00 32.03 88 PRO A O 1
ATOM 733 N N . CYS A 1 89 ? -1.041 -11.732 -29.051 1.00 31.53 89 CYS A N 1
ATOM 734 C CA . CYS A 1 89 ? -2.144 -11.942 -28.126 1.00 31.53 89 CYS A CA 1
ATOM 735 C C . CYS A 1 89 ? -3.032 -10.696 -28.001 1.00 31.53 89 CYS A C 1
ATOM 737 O O . CYS A 1 89 ? -2.665 -9.663 -27.430 1.00 31.53 89 CYS A O 1
ATOM 739 N N . ARG A 1 90 ? -4.268 -10.834 -28.491 1.00 28.55 90 ARG A N 1
ATOM 740 C CA . ARG A 1 90 ? -5.425 -10.053 -28.046 1.00 28.55 90 ARG A CA 1
ATOM 741 C C . ARG A 1 90 ? -5.745 -10.464 -26.604 1.00 28.55 90 ARG A C 1
ATOM 743 O O . ARG A 1 90 ? -6.433 -11.449 -26.370 1.00 28.55 90 ARG A O 1
ATOM 750 N N . PHE A 1 91 ? -5.216 -9.727 -25.633 1.00 43.50 91 PHE A N 1
ATOM 751 C CA . PHE A 1 91 ? -5.524 -9.934 -24.218 1.00 43.50 91 PHE A CA 1
ATOM 752 C C . PHE A 1 91 ? -6.837 -9.235 -23.854 1.00 43.50 91 PHE A C 1
ATOM 754 O O . PHE A 1 91 ? -6.873 -8.018 -23.677 1.00 43.50 91 PHE A O 1
ATOM 761 N N . VAL A 1 92 ? -7.911 -10.010 -23.718 1.00 32.22 92 VAL A N 1
ATOM 762 C CA . VAL A 1 92 ? -9.125 -9.611 -23.000 1.00 32.22 92 VAL A CA 1
ATOM 763 C C . VAL A 1 92 ? -9.379 -10.691 -21.956 1.00 32.22 92 VAL A C 1
ATOM 765 O O . VAL A 1 92 ? -10.042 -11.682 -22.232 1.00 32.22 92 VAL A O 1
ATOM 768 N N . SER A 1 93 ? -8.818 -10.537 -20.755 1.00 35.50 93 SER A N 1
ATOM 769 C CA . SER A 1 93 ? -9.324 -11.303 -19.614 1.00 35.50 93 SER A CA 1
ATOM 770 C C . SER A 1 93 ? -10.463 -10.504 -18.987 1.00 35.50 93 SER A C 1
ATOM 772 O O . SER A 1 93 ? -10.237 -9.512 -18.292 1.00 35.50 93 SER A O 1
ATOM 774 N N . GLN A 1 94 ? -11.690 -10.915 -19.302 1.00 34.03 94 GLN A N 1
ATOM 775 C CA . GLN A 1 94 ? -12.926 -10.499 -18.633 1.00 34.03 94 GLN A CA 1
ATOM 776 C C . GLN A 1 94 ? -13.248 -11.382 -17.410 1.00 34.03 94 GLN A C 1
ATOM 778 O O . GLN A 1 94 ? -14.317 -11.231 -16.833 1.00 34.03 94 GLN A O 1
ATOM 783 N N . ASN A 1 95 ? -12.342 -12.274 -16.978 1.00 32.91 95 ASN A N 1
ATOM 784 C CA . ASN A 1 95 ? -12.582 -13.152 -15.829 1.00 32.91 95 ASN A CA 1
ATOM 785 C C . ASN A 1 95 ? -12.128 -12.501 -14.505 1.00 32.91 95 ASN A C 1
ATOM 787 O O . ASN A 1 95 ? -10.922 -12.343 -14.297 1.00 32.91 95 ASN A O 1
ATOM 791 N N . PRO A 1 96 ? -13.045 -12.192 -13.565 1.00 38.28 96 PRO A N 1
ATOM 792 C CA . PRO A 1 96 ? -12.700 -11.678 -12.235 1.00 38.28 96 PRO A CA 1
ATOM 793 C C . PRO A 1 96 ? -11.997 -12.706 -11.321 1.00 38.28 96 PRO A C 1
ATOM 795 O O . PRO A 1 96 ? -11.579 -12.353 -10.224 1.00 38.28 96 PRO A O 1
ATOM 798 N N . ALA A 1 97 ? -11.829 -13.956 -11.773 1.00 38.31 97 ALA A N 1
ATOM 799 C CA . ALA A 1 97 ? -11.175 -15.048 -11.043 1.00 38.31 97 ALA A CA 1
ATOM 800 C C . ALA A 1 97 ? -9.666 -15.213 -11.336 1.00 38.31 97 ALA A C 1
ATOM 802 O O . ALA A 1 97 ? -9.053 -16.172 -10.869 1.00 38.31 97 ALA A O 1
ATOM 803 N N . ALA A 1 98 ? -9.046 -14.322 -12.118 1.00 47.75 98 ALA A N 1
ATOM 804 C CA . ALA A 1 98 ? -7.596 -14.364 -12.315 1.00 47.75 98 ALA A CA 1
ATOM 805 C C . ALA A 1 98 ? -6.873 -13.991 -11.002 1.00 47.75 98 ALA A C 1
ATOM 807 O O . ALA A 1 98 ? -7.213 -12.968 -10.401 1.00 47.75 98 ALA A O 1
ATOM 808 N N . PRO A 1 99 ? -5.887 -14.778 -10.535 1.00 56.31 99 PRO A N 1
ATOM 809 C CA . PRO A 1 99 ? -5.238 -14.501 -9.262 1.00 56.31 99 PRO A CA 1
ATOM 810 C C . PRO A 1 99 ? -4.447 -13.185 -9.338 1.00 56.31 99 PRO A C 1
ATOM 812 O O . PRO A 1 99 ? -3.694 -12.936 -10.282 1.00 56.31 99 PRO A O 1
ATOM 815 N N . HIS A 1 100 ? -4.655 -12.313 -8.349 1.00 63.62 100 HIS A N 1
ATOM 816 C CA . HIS A 1 100 ? -3.960 -11.032 -8.259 1.00 63.62 100 HIS A CA 1
ATOM 817 C C . HIS A 1 100 ? -2.491 -11.264 -7.947 1.00 63.62 100 HIS A C 1
ATOM 819 O O . HIS A 1 100 ? -2.142 -11.935 -6.981 1.00 63.62 100 HIS A O 1
ATOM 825 N N . SER A 1 101 ? -1.627 -10.667 -8.754 1.00 79.62 101 SER A N 1
ATOM 826 C CA . SER A 1 101 ? -0.182 -10.827 -8.633 1.00 79.62 101 SER A CA 1
ATOM 827 C C . SER A 1 101 ? 0.392 -10.184 -7.365 1.00 79.62 101 SER A C 1
ATOM 829 O O . SER A 1 101 ? 1.429 -10.625 -6.871 1.00 79.62 101 SER A O 1
ATOM 831 N N . LEU A 1 102 ? -0.288 -9.162 -6.834 1.00 89.31 102 LEU A N 1
ATOM 832 C CA . LEU A 1 102 ? 0.053 -8.485 -5.587 1.00 89.31 102 LEU A CA 1
ATOM 833 C C . LEU A 1 102 ? -1.228 -7.991 -4.904 1.00 89.31 102 LEU A C 1
ATOM 835 O O . LEU A 1 102 ? -2.050 -7.305 -5.521 1.00 89.31 102 LEU A O 1
ATOM 839 N N . ILE A 1 103 ? -1.374 -8.299 -3.622 1.00 93.25 103 ILE A N 1
ATOM 840 C CA . ILE A 1 103 ? -2.380 -7.692 -2.749 1.00 93.25 103 ILE A CA 1
ATOM 841 C C . ILE A 1 103 ? -1.688 -6.982 -1.587 1.00 93.25 103 ILE A C 1
ATOM 843 O O . ILE A 1 103 ? -0.577 -7.346 -1.197 1.00 93.25 103 ILE A O 1
ATOM 847 N N . CYS A 1 104 ? -2.335 -5.966 -1.025 1.00 95.44 104 CYS A N 1
ATOM 848 C CA . CYS A 1 104 ? -1.825 -5.254 0.139 1.00 95.44 104 CYS A CA 1
ATOM 849 C C . CYS A 1 104 ? -2.906 -5.119 1.205 1.00 95.44 104 CYS A C 1
ATOM 851 O O . CYS A 1 104 ? -4.021 -4.700 0.910 1.00 95.44 104 CYS A O 1
ATOM 853 N N . LEU A 1 105 ? -2.564 -5.427 2.450 1.00 96.62 105 LEU A N 1
ATOM 854 C CA . LEU A 1 105 ? -3.352 -5.030 3.608 1.00 96.62 105 LEU A CA 1
ATOM 855 C C . LEU A 1 105 ? -2.825 -3.691 4.108 1.00 96.62 105 LEU A C 1
ATOM 857 O O . LEU A 1 105 ? -1.618 -3.529 4.299 1.00 96.62 105 LEU A O 1
ATOM 861 N N . VAL A 1 106 ? -3.722 -2.729 4.309 1.00 97.12 106 VAL A N 1
ATOM 862 C CA . VAL A 1 106 ? -3.368 -1.392 4.785 1.00 97.12 106 VAL A CA 1
ATOM 863 C C . VAL A 1 106 ? -4.275 -0.971 5.932 1.00 97.12 106 VAL A C 1
ATOM 865 O O . VAL A 1 106 ? -5.480 -1.200 5.896 1.00 97.12 106 VAL A O 1
ATOM 868 N N . SER A 1 107 ? -3.696 -0.336 6.943 1.00 97.12 107 SER A N 1
ATOM 869 C CA . SER A 1 107 ? -4.421 0.406 7.971 1.00 97.12 107 SER A CA 1
ATOM 870 C C . SER A 1 107 ? -4.272 1.896 7.684 1.00 97.12 107 SER A C 1
ATOM 872 O O . SER A 1 107 ? -3.149 2.371 7.522 1.00 97.12 107 SER A O 1
ATOM 874 N N . LEU A 1 108 ? -5.388 2.616 7.583 1.00 97.38 108 LEU A N 1
ATOM 875 C CA . LEU A 1 108 ? -5.450 4.047 7.282 1.00 97.38 108 LEU A CA 1
ATOM 876 C C . LEU A 1 108 ? -5.995 4.803 8.496 1.00 97.38 108 LEU A C 1
ATOM 878 O O . LEU A 1 108 ? -7.052 4.463 9.026 1.00 97.38 108 LEU A O 1
ATOM 882 N N . GLY A 1 109 ? -5.270 5.828 8.934 1.00 97.25 109 GLY A N 1
ATOM 883 C CA . GLY A 1 109 ? -5.604 6.689 10.063 1.00 97.25 109 GLY A CA 1
ATOM 884 C C . GLY A 1 109 ? -6.145 8.060 9.646 1.00 97.25 109 GLY A C 1
ATOM 885 O O . GLY A 1 109 ? -6.117 8.439 8.477 1.00 97.25 109 GLY A O 1
ATOM 886 N N . ARG A 1 110 ? -6.621 8.820 10.640 1.00 97.12 110 ARG A N 1
ATOM 887 C CA . ARG A 1 110 ? -7.297 10.123 10.461 1.00 97.12 110 ARG A CA 1
ATOM 888 C C . ARG A 1 110 ? -6.409 11.255 9.932 1.00 97.12 110 ARG A C 1
ATOM 890 O O . ARG A 1 110 ? -6.907 12.290 9.515 1.00 97.12 110 ARG A O 1
ATOM 897 N N . GLY A 1 111 ? -5.090 11.083 9.944 1.00 97.69 111 GLY A N 1
ATOM 898 C CA . GLY A 1 111 ? -4.148 12.043 9.361 1.00 97.69 111 GLY A CA 1
ATOM 899 C C . GLY A 1 111 ? -4.233 12.129 7.835 1.00 97.69 111 GLY A C 1
ATOM 900 O O . GLY A 1 111 ? -3.545 12.949 7.241 1.00 97.69 111 GLY A O 1
ATOM 901 N N . LEU A 1 112 ? -5.048 11.278 7.206 1.00 97.62 112 LEU A N 1
ATOM 902 C CA . LEU A 1 112 ? -5.291 11.252 5.766 1.00 97.62 112 LEU A CA 1
ATOM 903 C C . LEU A 1 112 ? -6.642 11.877 5.381 1.00 97.62 112 LEU A C 1
ATOM 905 O O . LEU A 1 112 ? -7.021 11.805 4.211 1.00 97.62 112 LEU A O 1
ATOM 909 N N . ASP A 1 113 ? -7.380 12.448 6.336 1.00 97.44 113 ASP A N 1
ATOM 910 C CA . ASP A 1 113 ? -8.736 12.955 6.123 1.00 97.44 113 ASP A CA 1
ATOM 911 C C . ASP A 1 113 ? -8.736 14.212 5.238 1.00 97.44 113 ASP A C 1
ATOM 913 O O . ASP A 1 113 ? -8.050 15.187 5.535 1.00 97.44 113 ASP A O 1
ATOM 917 N N . SER A 1 114 ? -9.548 14.224 4.174 1.00 91.69 114 SER A N 1
ATOM 918 C CA . SER A 1 114 ? -9.909 15.460 3.441 1.00 91.69 114 SER A CA 1
ATOM 919 C C . SER A 1 114 ? -11.283 15.999 3.822 1.00 91.69 114 SER A C 1
ATOM 921 O O . SER A 1 114 ? -11.588 17.170 3.630 1.00 91.69 114 SER A O 1
ATOM 923 N N . HIS A 1 115 ? -12.126 15.104 4.320 1.00 92.00 115 HIS A N 1
ATOM 924 C CA . HIS A 1 115 ? -13.425 15.345 4.922 1.00 92.00 115 HIS A CA 1
ATOM 925 C C . HIS A 1 115 ? -13.447 14.486 6.194 1.00 92.00 115 HIS A C 1
ATOM 927 O O . HIS A 1 115 ? -12.812 13.426 6.183 1.00 92.00 115 HIS A O 1
ATOM 933 N N . PRO A 1 116 ? -14.149 14.883 7.275 1.00 94.62 116 PRO A N 1
ATOM 934 C CA . PRO A 1 116 ? -14.315 14.056 8.466 1.00 94.62 116 PRO A CA 1
ATOM 935 C C . PRO A 1 116 ? -14.473 12.564 8.154 1.00 94.62 116 PRO A C 1
ATOM 937 O O . PRO A 1 116 ? -15.450 12.165 7.518 1.00 94.62 116 PRO A O 1
ATOM 940 N N . SER A 1 117 ? -13.503 11.762 8.603 1.00 93.75 117 SER A N 1
ATOM 941 C CA . SER A 1 117 ? -13.492 10.307 8.458 1.00 93.75 117 SER A CA 1
ATOM 942 C C . SER A 1 117 ? -13.428 9.764 7.021 1.00 93.75 117 SER A C 1
ATOM 944 O O . SER A 1 117 ? -13.788 8.606 6.803 1.00 93.75 117 SER A O 1
ATOM 946 N N . ILE A 1 118 ? -12.968 10.547 6.037 1.00 95.81 118 ILE A N 1
ATOM 947 C CA . ILE A 1 118 ? -12.798 10.116 4.638 1.00 95.81 118 ILE A CA 1
ATOM 948 C C . ILE A 1 118 ? -11.380 10.427 4.155 1.00 95.81 118 ILE A C 1
ATOM 950 O O . ILE A 1 118 ? -10.964 11.586 4.132 1.00 95.81 118 ILE A O 1
ATOM 954 N N . VAL A 1 119 ? -10.675 9.395 3.684 1.00 97.25 119 VAL A N 1
ATOM 955 C CA . VAL A 1 119 ? -9.338 9.506 3.085 1.00 97.25 119 VAL A CA 1
ATOM 956 C C . VAL A 1 119 ? -9.374 10.422 1.863 1.00 97.25 119 VAL A C 1
ATOM 958 O O . VAL A 1 119 ? -10.146 10.187 0.929 1.00 97.25 119 VAL A O 1
ATOM 961 N N . HIS A 1 120 ? -8.460 11.392 1.817 1.00 97.25 120 HIS A N 1
ATOM 962 C CA . HIS A 1 120 ? -8.271 12.287 0.682 1.00 97.25 120 HIS A CA 1
ATOM 963 C C . HIS A 1 120 ? -8.144 11.508 -0.632 1.00 97.25 120 HIS A C 1
ATOM 965 O O . HIS A 1 120 ? -7.252 10.672 -0.779 1.00 97.25 120 HIS A O 1
ATOM 971 N N . GLY A 1 121 ? -8.987 11.812 -1.626 1.00 95.12 121 GLY A N 1
ATOM 972 C CA . GLY A 1 121 ? -8.983 11.117 -2.923 1.00 95.12 121 GLY A CA 1
ATOM 973 C C . GLY A 1 121 ? -7.601 11.117 -3.584 1.00 95.12 121 GLY A C 1
ATOM 974 O O . GLY A 1 121 ? -7.077 10.070 -3.946 1.00 95.12 121 GLY A O 1
ATOM 975 N N . GLY A 1 122 ? -6.930 12.273 -3.598 1.00 96.62 122 GLY A N 1
ATOM 976 C CA . GLY A 1 122 ? -5.539 12.386 -4.057 1.00 96.62 122 GLY A CA 1
ATOM 977 C C . GLY A 1 122 ? -4.551 11.453 -3.338 1.00 96.62 122 GLY A C 1
ATOM 978 O O . GLY A 1 122 ? -3.662 10.911 -3.986 1.00 96.62 122 GLY A O 1
ATOM 979 N N . PHE A 1 123 ? -4.733 11.182 -2.038 1.00 96.94 123 PHE A N 1
ATOM 980 C CA . PHE A 1 123 ? -3.882 10.228 -1.326 1.00 96.94 123 PHE A CA 1
ATOM 981 C C . PHE A 1 123 ? -4.148 8.781 -1.753 1.00 96.94 123 PHE A C 1
ATOM 983 O O . PHE A 1 123 ? -3.215 7.990 -1.854 1.00 96.94 123 PHE A O 1
ATOM 990 N N . GLN A 1 124 ? -5.401 8.436 -2.063 1.00 95.88 124 GLN A N 1
ATOM 991 C CA . GLN A 1 124 ? -5.726 7.130 -2.645 1.00 95.88 124 GLN A CA 1
ATOM 992 C C . GLN A 1 124 ? -4.993 6.944 -3.984 1.00 95.88 124 GLN A C 1
ATOM 994 O O . GLN A 1 124 ? -4.431 5.881 -4.223 1.00 95.88 124 GLN A O 1
ATOM 999 N N . GLY A 1 125 ? -4.912 7.996 -4.811 1.00 95.50 125 GLY A N 1
ATOM 1000 C CA . GLY A 1 125 ? -4.095 8.005 -6.030 1.00 95.50 125 GLY A CA 1
ATOM 1001 C C . GLY A 1 125 ? -2.611 7.738 -5.759 1.00 95.50 125 GLY A C 1
ATOM 1002 O O . GLY A 1 125 ? -2.012 6.889 -6.410 1.00 95.50 125 GLY A O 1
ATOM 1003 N N . VAL A 1 126 ? -2.036 8.394 -4.751 1.00 96.06 126 VAL A N 1
ATOM 1004 C CA . VAL A 1 126 ? -0.642 8.165 -4.334 1.00 96.06 126 VAL A CA 1
ATOM 1005 C C . VAL A 1 126 ? -0.414 6.727 -3.844 1.00 96.06 126 VAL A C 1
ATOM 1007 O O . VAL A 1 126 ? 0.589 6.104 -4.181 1.00 96.06 126 VAL A O 1
ATOM 1010 N N . LEU A 1 127 ? -1.361 6.158 -3.094 1.00 95.62 127 LEU A N 1
ATOM 1011 C CA . LEU A 1 127 ? -1.304 4.760 -2.660 1.00 95.62 127 LEU A CA 1
ATOM 1012 C C . LEU A 1 127 ? -1.344 3.786 -3.847 1.00 95.62 127 LEU A C 1
ATOM 1014 O O . LEU A 1 127 ? -0.618 2.792 -3.855 1.00 95.62 127 LEU A O 1
ATOM 1018 N N . PHE A 1 128 ? -2.171 4.071 -4.854 1.00 94.25 128 PHE A N 1
ATOM 1019 C CA . PHE A 1 128 ? -2.234 3.267 -6.069 1.00 94.25 128 PHE A CA 1
ATOM 1020 C C . PHE A 1 128 ? -0.947 3.333 -6.891 1.00 94.25 128 PHE A C 1
ATOM 1022 O O . PHE A 1 128 ? -0.498 2.291 -7.370 1.00 94.25 128 PHE A O 1
ATOM 1029 N N . ASP A 1 129 ? -0.325 4.508 -6.996 1.00 92.88 129 ASP A N 1
ATOM 1030 C CA . ASP A 1 129 ? 0.955 4.685 -7.687 1.00 92.88 129 ASP A CA 1
ATOM 1031 C C . ASP A 1 129 ? 2.056 3.783 -7.101 1.00 92.88 129 ASP A C 1
ATOM 1033 O O . ASP A 1 129 ? 2.696 3.013 -7.822 1.00 92.88 129 ASP A O 1
ATOM 1037 N N . GLU A 1 130 ? 2.189 3.745 -5.773 1.00 91.88 130 GLU A N 1
ATOM 1038 C CA . GLU A 1 130 ? 3.189 2.885 -5.133 1.00 91.88 130 GLU A CA 1
ATOM 1039 C C . GLU A 1 130 ? 2.905 1.391 -5.278 1.00 91.88 130 GLU A C 1
ATOM 1041 O O . GLU A 1 130 ? 3.830 0.583 -5.417 1.00 91.88 130 GLU A O 1
ATOM 1046 N N . ILE A 1 131 ? 1.635 0.985 -5.251 1.00 90.75 131 ILE A N 1
ATOM 1047 C CA . ILE A 1 131 ? 1.268 -0.420 -5.465 1.00 90.75 131 ILE A CA 1
ATOM 1048 C C . ILE A 1 131 ? 1.585 -0.830 -6.902 1.00 90.75 131 ILE A C 1
ATOM 1050 O O . ILE A 1 131 ? 2.120 -1.921 -7.114 1.00 90.75 131 ILE A O 1
ATOM 1054 N N . MET A 1 132 ? 1.325 0.043 -7.883 1.00 87.62 132 MET A N 1
ATOM 1055 C CA . MET A 1 132 ? 1.728 -0.196 -9.269 1.00 87.62 132 MET A CA 1
ATOM 1056 C C . MET A 1 132 ? 3.241 -0.371 -9.382 1.00 87.62 132 MET A C 1
ATOM 1058 O O . MET A 1 132 ? 3.690 -1.350 -9.984 1.00 87.62 132 MET A O 1
ATOM 1062 N N . ARG A 1 133 ? 4.030 0.517 -8.761 1.00 85.88 133 ARG A N 1
ATOM 1063 C CA . ARG A 1 133 ? 5.494 0.403 -8.732 1.00 85.88 133 ARG A CA 1
ATOM 1064 C C . ARG A 1 133 ? 5.940 -0.936 -8.137 1.00 85.88 133 ARG A C 1
ATOM 1066 O O . ARG A 1 133 ? 6.737 -1.639 -8.758 1.00 85.88 133 ARG A O 1
ATOM 1073 N N . ASN A 1 134 ? 5.408 -1.325 -6.975 1.00 86.38 134 ASN A N 1
ATOM 1074 C CA . ASN A 1 134 ? 5.738 -2.605 -6.331 1.00 86.38 134 ASN A CA 1
ATOM 1075 C C . ASN A 1 134 ? 5.397 -3.796 -7.237 1.00 86.38 134 ASN A C 1
ATOM 1077 O O . ASN A 1 134 ? 6.197 -4.722 -7.382 1.00 86.38 134 ASN A O 1
ATOM 1081 N N . LEU A 1 135 ? 4.238 -3.759 -7.895 1.00 85.19 135 LEU A N 1
ATOM 1082 C CA . LEU A 1 135 ? 3.813 -4.819 -8.798 1.00 85.19 135 LEU A CA 1
ATOM 1083 C C . LEU A 1 135 ? 4.703 -4.926 -10.050 1.00 85.19 135 LEU A C 1
ATOM 1085 O O . LEU A 1 135 ? 5.017 -6.036 -10.490 1.00 85.19 135 LEU A O 1
ATOM 1089 N N . ILE A 1 136 ? 5.141 -3.803 -10.620 1.00 80.88 136 ILE A N 1
ATOM 1090 C CA . ILE A 1 136 ? 6.076 -3.796 -11.756 1.00 80.88 136 ILE A CA 1
ATOM 1091 C C . ILE A 1 136 ? 7.422 -4.390 -11.337 1.00 80.88 136 ILE A C 1
ATOM 1093 O O . ILE A 1 136 ? 7.918 -5.290 -12.016 1.00 80.88 136 ILE A O 1
ATOM 1097 N N . LEU A 1 137 ? 7.968 -3.968 -10.191 1.00 78.69 137 LEU A N 1
ATOM 1098 C CA . LEU A 1 137 ? 9.233 -4.494 -9.668 1.00 78.69 137 LEU A CA 1
ATOM 1099 C C . LEU A 1 137 ? 9.172 -6.017 -9.459 1.00 78.69 137 LEU A C 1
ATOM 1101 O O . LEU A 1 137 ? 10.096 -6.732 -9.849 1.00 78.69 137 LEU A O 1
ATOM 1105 N N . LEU A 1 138 ? 8.062 -6.537 -8.927 1.00 76.75 138 LEU A N 1
ATOM 1106 C CA . LEU A 1 138 ? 7.847 -7.980 -8.765 1.00 76.75 138 LEU A CA 1
ATOM 1107 C C . LEU A 1 138 ? 7.883 -8.742 -10.096 1.00 76.75 138 LEU A C 1
ATOM 1109 O O . LEU A 1 138 ? 8.526 -9.789 -10.203 1.00 76.75 138 LEU A O 1
ATOM 1113 N N . ASN A 1 139 ? 7.224 -8.212 -11.128 1.00 71.19 139 ASN A N 1
ATOM 1114 C CA . ASN A 1 139 ? 7.179 -8.854 -12.442 1.00 71.19 139 ASN A CA 1
ATOM 1115 C C . ASN A 1 139 ? 8.503 -8.725 -13.206 1.00 71.19 139 ASN A C 1
ATOM 1117 O O . ASN A 1 139 ? 8.882 -9.656 -13.916 1.00 71.19 139 ASN A O 1
ATOM 1121 N N . HIS A 1 140 ? 9.227 -7.613 -13.053 1.00 66.88 140 HIS A N 1
ATOM 1122 C CA . HIS A 1 140 ? 10.509 -7.402 -13.726 1.00 66.88 140 HIS A CA 1
ATOM 1123 C C . HIS A 1 140 ? 11.566 -8.409 -13.253 1.00 66.88 140 HIS A C 1
ATOM 1125 O O . HIS A 1 140 ? 12.183 -9.072 -14.079 1.00 66.88 140 HIS A O 1
ATOM 1131 N N . ASN A 1 141 ? 11.693 -8.633 -11.938 1.00 57.38 141 ASN A N 1
ATOM 1132 C CA . ASN A 1 141 ? 12.609 -9.658 -11.406 1.00 57.38 141 ASN A CA 1
ATOM 1133 C C . ASN A 1 141 ? 12.226 -11.086 -11.808 1.00 57.38 141 ASN A C 1
ATOM 1135 O O . ASN A 1 141 ? 13.083 -11.961 -11.838 1.00 57.38 141 ASN A O 1
ATOM 1139 N N . SER A 1 142 ? 10.946 -11.324 -12.092 1.00 48.97 142 SER A N 1
ATOM 1140 C CA . SER A 1 142 ? 10.458 -12.639 -12.509 1.00 48.97 142 SER A CA 1
ATOM 1141 C C . SER A 1 142 ? 10.663 -12.898 -14.009 1.00 48.97 142 SER A C 1
ATOM 1143 O O . SER A 1 142 ? 10.470 -14.025 -14.451 1.00 48.97 142 SER A O 1
ATOM 1145 N N . THR A 1 143 ? 11.002 -11.874 -14.811 1.00 46.16 143 THR A N 1
ATOM 1146 C CA . THR A 1 143 ? 11.010 -11.969 -16.287 1.00 46.16 143 THR A CA 1
ATOM 1147 C C . THR A 1 143 ? 12.261 -11.444 -16.991 1.00 46.16 143 THR A C 1
ATOM 1149 O O . THR A 1 143 ? 12.454 -11.784 -18.155 1.00 46.16 143 THR A O 1
ATOM 1152 N N . CYS A 1 144 ? 13.106 -10.641 -16.340 1.00 39.38 144 CYS A N 1
ATOM 1153 C CA . CYS A 1 144 ? 14.280 -10.023 -16.961 1.00 39.38 144 CYS A CA 1
ATOM 1154 C C . CYS A 1 144 ? 15.558 -10.304 -16.151 1.00 39.38 144 CYS A C 1
ATOM 1156 O O . CYS A 1 144 ? 15.541 -10.248 -14.920 1.00 39.38 144 CYS A O 1
ATOM 1158 N N . GLU A 1 145 ? 16.684 -10.545 -16.834 1.00 40.06 145 GLU A N 1
ATOM 1159 C CA . GLU A 1 145 ? 18.004 -10.584 -16.194 1.00 40.06 145 GLU A CA 1
ATOM 1160 C C . GLU A 1 145 ? 18.329 -9.228 -15.547 1.00 40.06 145 GLU A C 1
ATOM 1162 O O . GLU A 1 145 ? 18.083 -8.156 -16.109 1.00 40.06 145 GLU A O 1
ATOM 1167 N N . SER A 1 146 ? 18.872 -9.276 -14.330 1.00 44.47 146 SER A N 1
ATOM 1168 C CA . SER A 1 146 ? 19.241 -8.087 -13.561 1.00 44.47 146 SER A CA 1
ATOM 1169 C C . SER A 1 146 ? 20.331 -7.300 -14.298 1.00 44.47 146 SER A C 1
ATOM 1171 O O . SER A 1 146 ? 21.436 -7.803 -14.468 1.00 44.47 146 SER A O 1
ATOM 1173 N N . GLY A 1 147 ? 20.054 -6.059 -14.720 1.00 43.50 147 GLY A N 1
ATOM 1174 C CA . GLY A 1 147 ? 21.108 -5.188 -15.262 1.00 43.50 147 GLY A CA 1
ATOM 1175 C C . GLY A 1 147 ? 20.668 -4.014 -16.138 1.00 43.50 147 GLY A C 1
ATOM 1176 O O . GLY A 1 147 ? 21.399 -3.029 -16.235 1.00 43.50 147 GLY A O 1
ATOM 1177 N N . ARG A 1 148 ? 19.480 -4.050 -16.753 1.00 41.72 148 ARG A N 1
ATOM 1178 C CA . ARG A 1 148 ? 18.987 -2.951 -17.606 1.00 41.72 148 ARG A CA 1
ATOM 1179 C C . ARG A 1 148 ? 17.499 -2.690 -17.358 1.00 41.72 148 ARG A C 1
ATOM 1181 O O . ARG A 1 148 ? 16.675 -3.306 -18.016 1.00 41.72 148 ARG A O 1
ATOM 1188 N N . GLY A 1 149 ? 17.145 -1.774 -16.446 1.00 51.47 149 GLY A N 1
ATOM 1189 C CA . GLY A 1 149 ? 15.769 -1.242 -16.424 1.00 51.47 149 GLY A CA 1
ATOM 1190 C C . GLY A 1 149 ? 15.087 -0.926 -15.091 1.00 51.47 149 GLY A C 1
ATOM 1191 O O . GLY A 1 149 ? 13.875 -0.779 -15.109 1.00 51.47 149 GLY A O 1
ATOM 1192 N N . ASP A 1 150 ? 15.788 -0.767 -13.965 1.00 57.34 150 ASP A N 1
ATOM 1193 C CA . ASP A 1 150 ? 15.123 -0.519 -12.663 1.00 57.34 150 ASP A CA 1
ATOM 1194 C C . ASP A 1 150 ? 14.533 0.900 -12.485 1.00 57.34 150 ASP A C 1
ATOM 1196 O O . ASP A 1 150 ? 14.108 1.268 -11.391 1.00 57.34 150 ASP A O 1
ATOM 1200 N N . ILE A 1 151 ? 14.525 1.728 -13.536 1.00 66.31 151 ILE A N 1
ATOM 1201 C CA . ILE A 1 151 ? 13.904 3.056 -13.496 1.00 66.31 151 ILE A CA 1
ATOM 1202 C C . ILE A 1 151 ? 12.550 2.957 -14.187 1.00 66.31 151 ILE A C 1
ATOM 1204 O O . ILE A 1 151 ? 12.468 2.798 -15.405 1.00 66.31 151 ILE A O 1
ATOM 1208 N N . HIS A 1 152 ? 11.494 3.070 -13.392 1.00 73.50 152 HIS A N 1
ATOM 1209 C CA . HIS A 1 152 ? 10.118 3.052 -13.860 1.00 73.50 152 HI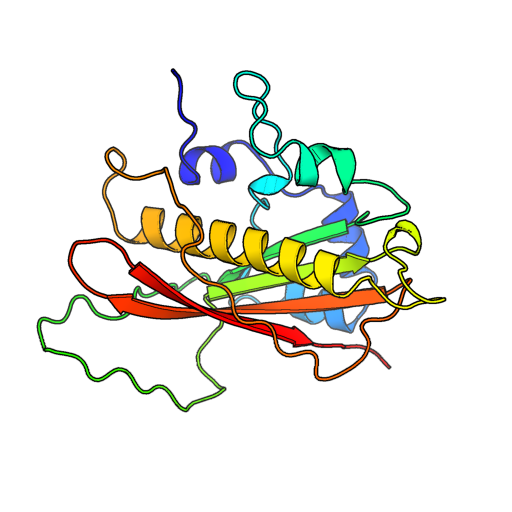S A CA 1
ATOM 1210 C C . HIS A 1 152 ? 9.480 4.414 -13.617 1.00 73.50 152 HIS A C 1
ATOM 1212 O O . HIS A 1 152 ? 9.666 5.014 -12.560 1.00 73.50 152 HIS A O 1
ATOM 1218 N N . PHE A 1 153 ? 8.707 4.877 -14.594 1.00 80.50 153 PHE A N 1
ATOM 1219 C CA . PHE A 1 153 ? 7.921 6.097 -14.489 1.00 80.50 153 PHE A CA 1
ATOM 1220 C C . PHE A 1 153 ? 6.456 5.778 -14.751 1.00 80.50 153 PHE A C 1
ATOM 1222 O O . PHE A 1 153 ? 6.129 5.016 -15.667 1.00 80.50 153 PHE A O 1
ATOM 1229 N N . THR A 1 154 ? 5.574 6.394 -13.973 1.00 86.06 154 THR A N 1
ATOM 1230 C CA . THR A 1 154 ? 4.136 6.334 -14.219 1.00 86.06 154 THR A CA 1
ATOM 1231 C C . THR A 1 154 ? 3.805 7.230 -15.406 1.00 86.06 154 THR A C 1
ATOM 1233 O O . THR A 1 154 ? 3.870 8.452 -15.318 1.00 86.06 154 THR A O 1
ATOM 1236 N N . VAL A 1 155 ? 3.465 6.617 -16.542 1.00 87.94 155 VAL A N 1
ATOM 1237 C CA . VAL A 1 155 ? 3.079 7.347 -17.764 1.00 87.94 155 VAL A CA 1
ATOM 1238 C C . VAL A 1 155 ? 1.642 7.855 -17.665 1.00 87.94 155 VAL A C 1
ATOM 1240 O O . VAL A 1 155 ? 1.330 8.969 -18.076 1.00 87.94 155 VAL A O 1
ATOM 1243 N N . ASN A 1 156 ? 0.745 7.023 -17.138 1.00 89.88 156 ASN A N 1
ATOM 1244 C CA . ASN A 1 156 ? -0.662 7.356 -16.988 1.00 89.88 156 ASN A CA 1
ATOM 1245 C C . ASN A 1 156 ? -1.267 6.594 -15.808 1.00 89.88 156 ASN A C 1
ATOM 1247 O O . ASN A 1 156 ? -0.967 5.418 -15.605 1.00 89.88 156 ASN A O 1
ATOM 1251 N N . MET A 1 157 ? -2.160 7.259 -15.080 1.00 90.75 157 MET A N 1
ATOM 1252 C CA . MET A 1 157 ? -3.002 6.645 -14.065 1.00 90.75 157 MET A CA 1
ATOM 1253 C C . MET A 1 157 ? -4.408 7.233 -14.176 1.00 90.75 157 MET A C 1
ATOM 1255 O O . MET A 1 157 ? -4.588 8.448 -14.121 1.00 90.75 157 MET A O 1
ATOM 1259 N N . ASN A 1 158 ? -5.407 6.366 -14.330 1.00 92.56 158 ASN A N 1
ATOM 1260 C CA . ASN A 1 158 ? -6.815 6.738 -14.260 1.00 92.56 158 ASN A CA 1
ATOM 1261 C C . ASN A 1 158 ? -7.409 6.148 -12.978 1.00 92.56 158 ASN A C 1
ATOM 1263 O O . ASN A 1 158 ? -7.289 4.946 -12.740 1.00 92.56 158 ASN A O 1
ATOM 1267 N N . VAL A 1 159 ? -8.029 6.996 -12.158 1.00 90.81 159 VAL A N 1
ATOM 1268 C CA . VAL A 1 159 ? -8.641 6.600 -10.886 1.00 90.81 159 VAL A CA 1
ATOM 1269 C C . VAL A 1 159 ? -10.123 6.947 -10.926 1.00 90.81 159 VAL A C 1
ATOM 1271 O O . VAL A 1 159 ? -10.490 8.090 -11.185 1.00 90.81 159 VAL A O 1
ATOM 1274 N N . SER A 1 160 ? -10.969 5.957 -10.645 1.00 92.44 160 SER A N 1
ATOM 1275 C CA . SER A 1 160 ? -12.417 6.124 -10.496 1.00 92.44 160 SER A CA 1
ATOM 1276 C C . SER A 1 160 ? -12.814 5.875 -9.041 1.00 92.44 160 SER A C 1
ATOM 1278 O O . SER A 1 160 ? -12.511 4.817 -8.490 1.00 92.44 160 SER A O 1
ATOM 1280 N N . TYR A 1 161 ? -13.494 6.838 -8.417 1.00 91.31 161 TYR A N 1
ATOM 1281 C CA . TYR A 1 161 ? -13.912 6.763 -7.014 1.00 91.31 161 TYR A CA 1
ATOM 1282 C C . TYR A 1 161 ? -15.354 6.265 -6.923 1.00 91.31 161 TYR A C 1
ATOM 1284 O O . TYR A 1 161 ? -16.291 7.014 -7.182 1.00 91.31 161 TYR A O 1
ATOM 1292 N N . ALA A 1 162 ? -15.527 4.989 -6.574 1.00 90.12 162 ALA A N 1
ATOM 1293 C CA . ALA A 1 162 ? -16.847 4.356 -6.503 1.00 90.12 162 ALA A CA 1
ATOM 1294 C C . ALA A 1 162 ? -17.527 4.512 -5.131 1.00 90.12 162 ALA A C 1
ATOM 1296 O O . ALA A 1 162 ? -18.749 4.578 -5.048 1.00 90.12 162 ALA A O 1
ATOM 1297 N N . SER A 1 163 ? -16.744 4.562 -4.050 1.00 90.44 163 SER A N 1
ATOM 1298 C CA . SER A 1 163 ? -17.251 4.672 -2.680 1.00 90.44 163 SER A CA 1
ATOM 1299 C C . SER A 1 163 ? -16.240 5.368 -1.765 1.00 90.44 163 SER A C 1
ATOM 1301 O O . SER A 1 163 ? -15.035 5.233 -1.999 1.00 90.44 163 SER A O 1
ATOM 1303 N N . PRO A 1 164 ? -16.685 6.047 -0.691 1.00 92.50 164 PRO A N 1
ATOM 1304 C CA . PRO A 1 164 ? -15.779 6.634 0.292 1.00 92.50 164 PRO A CA 1
ATOM 1305 C C . PRO A 1 164 ? -14.870 5.589 0.953 1.00 92.50 164 PRO A C 1
ATOM 1307 O O . PRO A 1 164 ? -15.328 4.522 1.368 1.00 92.50 164 PRO A O 1
ATOM 1310 N N . VAL A 1 165 ? -13.588 5.924 1.106 1.00 95.19 165 VAL A N 1
ATOM 1311 C CA . VAL A 1 165 ? -12.627 5.156 1.911 1.00 95.19 165 VAL A CA 1
ATOM 1312 C C . VAL A 1 165 ? -12.560 5.808 3.286 1.00 95.19 165 VAL A C 1
ATOM 1314 O O . VAL A 1 165 ? -12.126 6.952 3.407 1.00 95.19 165 VAL A O 1
ATOM 1317 N N . THR A 1 166 ? -13.041 5.112 4.312 1.00 95.12 166 THR A N 1
ATOM 1318 C CA . THR A 1 166 ? -13.232 5.688 5.650 1.00 95.12 166 THR A CA 1
ATOM 1319 C C . THR A 1 166 ? -11.984 5.622 6.530 1.00 95.12 166 THR A C 1
ATOM 1321 O O . THR A 1 166 ? -11.202 4.679 6.429 1.00 95.12 166 THR A O 1
ATOM 1324 N N . THR A 1 167 ? -11.841 6.562 7.462 1.00 95.31 167 THR A N 1
ATOM 1325 C CA . THR A 1 167 ? -10.805 6.541 8.507 1.00 95.31 167 THR A CA 1
ATOM 1326 C C . THR A 1 167 ? -11.404 6.621 9.926 1.00 95.31 167 THR A C 1
ATOM 1328 O O . THR A 1 167 ? -12.420 7.293 10.157 1.00 95.31 167 THR A O 1
ATOM 1331 N N . PRO A 1 168 ? -10.749 5.989 10.919 1.00 96.06 168 PRO A N 1
ATOM 1332 C CA . PRO A 1 168 ? -9.722 4.964 10.738 1.00 96.06 168 PRO A CA 1
ATOM 1333 C C . PRO A 1 168 ? -10.318 3.690 10.106 1.00 96.06 168 PRO A C 1
ATOM 1335 O O . PRO A 1 168 ? -11.509 3.422 10.257 1.00 96.06 168 PRO A O 1
ATOM 1338 N N . GLY A 1 169 ? -9.513 2.899 9.398 1.00 94.12 169 GLY A N 1
ATOM 1339 C CA . GLY A 1 169 ? -10.005 1.666 8.779 1.00 94.12 169 GLY A CA 1
ATOM 1340 C C . GLY A 1 169 ? -8.911 0.750 8.246 1.00 94.12 169 GLY A C 1
ATOM 1341 O O . GLY A 1 169 ? -7.801 1.194 7.959 1.00 94.12 169 GLY A O 1
ATOM 1342 N N . VAL A 1 170 ? -9.242 -0.536 8.109 1.00 96.12 170 VAL A N 1
ATOM 1343 C CA . VAL A 1 170 ? -8.380 -1.546 7.483 1.00 96.12 170 VAL A CA 1
ATOM 1344 C C . VAL A 1 170 ? -8.956 -1.927 6.126 1.00 96.12 170 VAL A C 1
ATOM 1346 O O . VAL A 1 170 ? -10.155 -2.167 6.001 1.00 96.12 170 VAL A O 1
ATOM 1349 N N . PHE A 1 171 ? -8.098 -1.981 5.112 1.00 96.00 171 PHE A N 1
ATOM 1350 C CA . PHE A 1 171 ? -8.494 -2.183 3.725 1.00 96.00 171 PHE A CA 1
ATOM 1351 C C . PHE A 1 171 ? -7.611 -3.215 3.035 1.00 96.00 171 PHE A C 1
ATOM 1353 O O . PHE A 1 171 ? -6.408 -3.302 3.292 1.00 96.00 171 PHE A O 1
ATOM 1360 N N . LEU A 1 172 ? -8.218 -3.959 2.112 1.00 94.88 172 LEU A N 1
ATOM 1361 C CA . LEU A 1 172 ? -7.514 -4.829 1.183 1.00 94.88 172 LEU A CA 1
ATOM 1362 C C . LEU A 1 172 ? -7.406 -4.133 -0.172 1.00 94.88 172 LEU A C 1
ATOM 1364 O O . LEU A 1 172 ? -8.413 -3.855 -0.818 1.00 94.88 172 LEU A O 1
ATOM 1368 N N . LEU A 1 173 ? -6.187 -3.908 -0.639 1.00 93.88 173 LEU A N 1
ATOM 1369 C CA . LEU A 1 173 ? -5.923 -3.472 -2.003 1.00 93.88 173 LEU A CA 1
ATOM 1370 C C . LEU A 1 173 ? -5.579 -4.684 -2.853 1.00 93.88 173 LEU A C 1
ATOM 1372 O O . LEU A 1 173 ? -4.758 -5.518 -2.469 1.00 93.88 173 LEU A O 1
ATOM 1376 N N . ARG A 1 174 ? -6.199 -4.772 -4.024 1.00 90.50 174 ARG A N 1
ATOM 1377 C CA . ARG A 1 174 ? -5.914 -5.812 -5.014 1.00 90.50 174 ARG A CA 1
ATOM 1378 C C . ARG A 1 174 ? -5.281 -5.170 -6.225 1.00 90.50 174 ARG A C 1
ATOM 1380 O O . ARG A 1 174 ? -5.698 -4.086 -6.624 1.00 90.50 174 ARG A O 1
ATOM 1387 N N . SER A 1 175 ? -4.286 -5.832 -6.804 1.00 88.50 175 SER A N 1
ATOM 1388 C CA . SER A 1 175 ? -3.643 -5.362 -8.023 1.00 88.50 175 SER A CA 1
ATOM 1389 C C . SER A 1 175 ? -3.274 -6.514 -8.950 1.00 88.50 175 SER A C 1
ATOM 1391 O O . SER A 1 175 ? -2.872 -7.598 -8.522 1.00 88.50 175 SER A O 1
ATOM 1393 N N . GLN A 1 176 ? -3.420 -6.276 -10.247 1.00 83.38 176 GLN A N 1
ATOM 1394 C CA . GLN A 1 176 ? -3.121 -7.261 -11.272 1.00 83.38 176 GLN A CA 1
ATOM 1395 C C . GLN A 1 176 ? -2.461 -6.599 -12.478 1.00 83.38 176 GLN A C 1
ATOM 1397 O O . GLN A 1 176 ? -2.935 -5.576 -12.981 1.00 83.38 176 GLN A O 1
ATOM 1402 N N . LEU A 1 177 ? -1.393 -7.224 -12.976 1.00 80.12 177 LEU A N 1
ATOM 1403 C CA . LEU A 1 177 ? -0.817 -6.890 -14.272 1.00 80.12 177 LEU A CA 1
ATOM 1404 C C . LEU A 1 177 ? -1.698 -7.491 -15.377 1.00 80.12 177 LEU A C 1
ATOM 1406 O O . LEU A 1 177 ? -1.920 -8.698 -15.419 1.00 80.12 177 LEU A O 1
ATOM 1410 N N . THR A 1 178 ? -2.214 -6.646 -16.265 1.00 77.50 178 THR A N 1
ATOM 1411 C CA . THR A 1 178 ? -3.181 -7.054 -17.301 1.00 77.50 178 THR A CA 1
ATOM 1412 C C . THR A 1 178 ? -2.573 -7.175 -18.690 1.00 77.50 178 THR A C 1
ATOM 1414 O O . THR A 1 178 ? -3.029 -7.997 -19.482 1.00 77.50 178 THR A O 1
ATOM 1417 N N . LYS A 1 179 ? -1.551 -6.371 -19.006 1.00 71.00 179 LYS A N 1
ATOM 1418 C CA . LYS A 1 179 ? -0.874 -6.411 -20.306 1.00 71.00 179 LYS A CA 1
ATOM 1419 C C . LYS A 1 179 ? 0.540 -5.842 -20.212 1.00 71.00 179 LYS A C 1
ATOM 1421 O O . LYS A 1 179 ? 0.766 -4.886 -19.471 1.00 71.00 179 LYS A O 1
ATOM 1426 N N . ARG A 1 180 ? 1.453 -6.395 -21.015 1.00 67.12 180 ARG A N 1
ATOM 1427 C CA . ARG A 1 180 ? 2.753 -5.805 -21.360 1.00 67.12 180 ARG A CA 1
ATOM 1428 C C . ARG A 1 180 ? 2.738 -5.490 -22.857 1.00 67.12 180 ARG A C 1
ATOM 1430 O O . ARG A 1 180 ? 2.433 -6.371 -23.657 1.00 67.12 180 ARG A O 1
ATOM 1437 N N . GLU A 1 181 ? 2.976 -4.239 -23.234 1.00 64.44 181 GLU A N 1
ATOM 1438 C CA . GLU A 1 181 ? 2.965 -3.796 -24.635 1.00 64.44 181 GLU A CA 1
ATOM 1439 C C . GLU A 1 181 ? 4.378 -3.426 -25.110 1.00 64.44 181 GLU A C 1
ATOM 1441 O O . GLU A 1 181 ? 5.048 -2.594 -24.499 1.00 64.44 181 GLU A O 1
ATOM 1446 N N . GLY A 1 182 ? 4.792 -4.027 -26.234 1.00 52.78 182 GLY A N 1
ATOM 1447 C CA . GLY A 1 182 ? 5.999 -3.667 -26.986 1.00 52.78 182 GLY A CA 1
ATOM 1448 C C . GLY A 1 182 ? 7.339 -4.010 -26.318 1.00 52.78 182 GLY A C 1
ATOM 1449 O O . GLY A 1 182 ? 7.401 -4.531 -25.205 1.00 52.78 182 GLY A O 1
ATOM 1450 N N . GLY A 1 183 ? 8.433 -3.685 -27.018 1.00 50.66 183 GLY A N 1
ATOM 1451 C CA . GLY A 1 183 ? 9.807 -3.755 -26.492 1.00 50.66 183 GLY A CA 1
ATOM 1452 C C . GLY A 1 183 ? 10.158 -2.631 -25.505 1.00 50.66 183 GLY A C 1
ATOM 1453 O O . GLY A 1 183 ? 11.207 -2.674 -24.875 1.00 50.66 183 GLY A O 1
ATOM 1454 N N . SER A 1 184 ? 9.274 -1.642 -25.349 1.00 50.47 184 SER A N 1
ATOM 1455 C CA . SER A 1 184 ? 9.432 -0.444 -24.514 1.00 50.47 184 SER A CA 1
ATOM 1456 C C . SER A 1 184 ? 8.989 -0.617 -23.053 1.00 50.47 184 SER A C 1
ATOM 1458 O O . SER A 1 184 ? 9.143 0.310 -22.265 1.00 50.47 184 SER A O 1
ATOM 1460 N N . GLY A 1 185 ? 8.464 -1.785 -22.659 1.00 59.44 185 GLY A N 1
ATOM 1461 C CA . GLY A 1 185 ? 8.156 -2.073 -21.251 1.00 59.44 185 GLY A CA 1
ATOM 1462 C C . GLY A 1 185 ? 6.920 -1.353 -20.702 1.00 59.44 185 GLY A C 1
ATOM 1463 O O . GLY A 1 185 ? 6.865 -1.065 -19.511 1.00 59.44 185 GLY A O 1
ATOM 1464 N N . LEU A 1 186 ? 5.914 -1.058 -21.534 1.00 62.38 186 LEU A N 1
ATOM 1465 C CA . LEU A 1 186 ? 4.656 -0.481 -21.051 1.00 62.38 186 LEU A CA 1
ATOM 1466 C C . LEU A 1 186 ? 3.827 -1.550 -20.323 1.00 62.38 186 LEU A C 1
ATOM 1468 O O . LEU A 1 186 ? 3.476 -2.577 -20.909 1.00 62.38 186 LEU A O 1
ATOM 1472 N N . HIS A 1 187 ? 3.469 -1.286 -19.067 1.00 67.69 187 HIS A N 1
ATOM 1473 C CA . HIS A 1 187 ? 2.632 -2.158 -18.244 1.00 67.69 187 HIS A CA 1
ATOM 1474 C C . HIS A 1 187 ? 1.242 -1.543 -18.052 1.00 67.69 187 HIS A C 1
ATOM 1476 O O . HIS A 1 187 ? 1.120 -0.379 -17.681 1.00 67.69 187 HIS A O 1
ATOM 1482 N N . LYS A 1 188 ? 0.184 -2.332 -18.272 1.00 71.31 188 LYS A N 1
ATOM 1483 C CA . LYS A 1 188 ? -1.199 -1.961 -17.929 1.00 71.31 188 LYS A CA 1
ATOM 1484 C C . LYS A 1 188 ? -1.641 -2.719 -16.692 1.00 71.31 188 LYS A C 1
ATOM 1486 O O . LYS A 1 188 ? -1.579 -3.951 -16.665 1.00 71.31 188 LYS A O 1
ATOM 1491 N N . LEU A 1 189 ? -2.129 -1.997 -15.692 1.00 79.56 189 LEU A N 1
ATOM 1492 C CA . LEU A 1 189 ? -2.494 -2.542 -14.391 1.00 79.56 189 LEU A CA 1
ATOM 1493 C C . LEU A 1 189 ? -3.954 -2.218 -14.070 1.00 79.56 189 LEU A C 1
ATOM 1495 O O . LEU A 1 189 ? -4.489 -1.209 -14.524 1.00 79.56 189 LEU A O 1
ATOM 1499 N N . LYS A 1 190 ? -4.589 -3.080 -13.277 1.00 78.88 190 LYS A N 1
ATOM 1500 C CA . LYS A 1 190 ? -5.863 -2.784 -12.615 1.00 78.88 190 LYS A CA 1
ATOM 1501 C C . LYS A 1 190 ? -5.685 -2.937 -11.117 1.00 78.88 190 LYS A C 1
ATOM 1503 O O . LYS A 1 190 ? -5.026 -3.879 -10.675 1.00 78.88 190 LYS A O 1
ATOM 1508 N N . PHE A 1 191 ? -6.287 -2.032 -10.361 1.00 81.88 191 PHE A N 1
ATOM 1509 C CA . PHE A 1 191 ? -6.268 -2.048 -8.907 1.00 81.88 191 PHE A CA 1
ATOM 1510 C C . PHE A 1 191 ? -7.565 -1.475 -8.346 1.00 81.88 191 PHE A C 1
ATOM 1512 O O . PHE A 1 191 ? -8.240 -0.683 -9.002 1.00 81.88 191 PHE A O 1
ATOM 1519 N N . TRP A 1 192 ? -7.926 -1.911 -7.146 1.00 86.12 192 TRP A N 1
ATOM 1520 C CA . TRP A 1 192 ? -9.091 -1.407 -6.426 1.00 86.12 192 TRP A CA 1
ATOM 1521 C C . TRP A 1 192 ? -8.957 -1.675 -4.930 1.00 86.12 192 TRP A C 1
ATOM 1523 O O . TRP A 1 192 ? -8.244 -2.587 -4.498 1.00 86.12 192 TRP A O 1
ATOM 1533 N N . ILE A 1 193 ? -9.663 -0.864 -4.146 1.00 83.06 193 ILE A N 1
ATOM 1534 C CA . ILE A 1 193 ? -9.805 -1.033 -2.702 1.00 83.06 193 ILE A CA 1
ATOM 1535 C C . ILE A 1 193 ? -11.056 -1.867 -2.453 1.00 83.06 193 ILE A C 1
ATOM 1537 O O . ILE A 1 193 ? -12.141 -1.527 -2.920 1.00 83.06 193 ILE A O 1
ATOM 1541 N N . VAL A 1 194 ? -10.905 -2.953 -1.704 1.00 81.25 194 VAL A N 1
ATOM 1542 C CA . VAL A 1 194 ? -12.016 -3.730 -1.166 1.00 81.25 194 VAL A CA 1
ATOM 1543 C C . VAL A 1 194 ? -12.143 -3.377 0.310 1.00 81.25 194 VAL A C 1
ATOM 1545 O O . VAL A 1 194 ? -11.203 -3.557 1.088 1.00 81.25 194 VAL A O 1
ATOM 1548 N N . LYS A 1 195 ? -13.314 -2.869 0.698 1.00 70.81 195 LYS A N 1
ATOM 1549 C CA . LYS A 1 195 ? -13.693 -2.801 2.106 1.00 70.81 195 LYS A CA 1
ATOM 1550 C C . LYS A 1 195 ? -14.144 -4.196 2.528 1.00 70.81 195 LYS A C 1
ATOM 1552 O O . LYS A 1 195 ? -15.090 -4.736 1.963 1.00 70.81 195 LYS A O 1
ATOM 1557 N N . THR A 1 196 ? -13.451 -4.776 3.493 1.00 59.84 196 THR A N 1
ATOM 1558 C CA . THR A 1 196 ? -13.750 -6.101 4.040 1.00 59.84 196 THR A CA 1
ATOM 1559 C C . THR A 1 196 ? -13.855 -5.974 5.554 1.00 59.84 196 THR A C 1
ATOM 1561 O O . THR A 1 196 ? -12.994 -5.364 6.181 1.00 59.84 196 THR A O 1
ATOM 1564 N N . GLY A 1 197 ? -14.942 -6.492 6.124 1.00 55.22 197 GLY A N 1
ATOM 1565 C CA . GLY A 1 197 ? -15.284 -6.358 7.541 1.00 55.22 197 GLY A CA 1
ATOM 1566 C C . GLY A 1 197 ? -16.549 -5.523 7.755 1.00 55.22 197 GLY A C 1
ATOM 1567 O O . GLY A 1 197 ? -16.533 -4.305 7.560 1.00 55.22 197 GLY A O 1
ATOM 1568 N N . PHE A 1 198 ? -17.622 -6.215 8.140 1.00 41.25 198 PHE A N 1
ATOM 1569 C CA . PHE A 1 198 ? -18.726 -5.695 8.946 1.00 41.25 198 PHE A CA 1
ATOM 1570 C C . PHE A 1 198 ? -18.544 -6.238 10.362 1.00 41.25 198 PHE A C 1
ATOM 1572 O O . PHE A 1 198 ? -18.090 -7.403 10.463 1.00 41.25 198 PHE A O 1
#

InterPro domains:
  IPR029069 HotDog domain superfamily [SSF54637] (81-183)
  IPR052061 Post-transcriptional expression and antimicrobial biosynthesis protein [PTHR47260] (11-182)

Foldseek 3Di:
DDDQAVVNVQVVDDFDPVLVVVLCVDVVSVVVVPPPQKDKTDQPLLDAPPVPRGSVCVVPVQCDPAAWVHKIKIAGPPPPPPDPPPDPDPFDDPDPPDDFRMKMKIFGHPVQDPDAFFGDPVVVVVVVVSRVLSSLSSVCVVPDDPDPDNDDDDPDDDDDDPDTDGPRAIWMKTKHFRDADDPPGDTDMDMDIDRDDD